Protein AF-V6F7B5-F1 (afdb_monomer_lite)

Secondary structure (DSSP, 8-state):
--HHHHHHHHHHHHHHTS------EEEEEEEEEESS--SS---PPPHHHHHHHHHH-S--EEEETTEEEEEEEEEEETTTEEEEEEEE-EEEEEEEEETTEEEEEEEEE--EEEEEEETTTTEEEEE--TTT-S-HHHHHHHHHHHHTTSHHHHHTTEEEEEEE---THHHHHHHHH-S---------------

pLDDT: mean 82.59, std 14.49, range [40.94, 96.38]

Foldseek 3Di:
DPPVVVVVVVVVVVVVVPDPPPWDWFKWQKFKDAPDDDPDDDPDDPGLVLVVLLVPDPWQWDDDDPKIWTWDDWDDDPDFKIKTWTKMWDWDWDWDDDDPDIDTDTDIDIDTWMWMAGSVRSMIITTPDVVRHVDRVVVQVVVQVSSCVGPSCVVRNIHIDIGTPDDCPVVVVVVVPDPDDDDDDDDDDDDDDD

Sequence (194 aa):
MQQAAHQYTLRDEIDRQRACKMTYFRLYRAQIFRIQMPLIPDDYPGGETMLRRVLEEARLERTLKTRKYFLVGRQTIGENAVLFKFARTRKVNTVDFDGDNFYKVAHPDHPFIHVLFDLKLQICAIERNSNFASDVDWSAQALAKLLAESHAVKRYDCEVTFDAIRDPTELIEYVRKASQIINVFFDVRRVCIR

Organism: Magnetospirillum gryphiswaldense (strain DSM 6361 / JCM 21280 / NBRC 15271 / MSR-1) (NCBI:txid431944)

Structure (mmCIF, N/CA/C/O backbone):
data_AF-V6F7B5-F1
#
_entry.id   AF-V6F7B5-F1
#
loop_
_atom_site.group_PDB
_atom_site.id
_atom_site.type_symbol
_atom_site.label_atom_id
_atom_site.label_alt_id
_atom_site.label_comp_id
_atom_site.label_asym_id
_atom_site.label_entity_id
_atom_site.label_seq_id
_atom_site.pdbx_PDB_ins_code
_atom_site.Cartn_x
_atom_site.Cartn_y
_atom_site.Cartn_z
_atom_site.occupancy
_atom_site.B_iso_or_equiv
_atom_site.auth_seq_id
_atom_site.auth_comp_id
_atom_site.auth_asym_id
_atom_site.auth_atom_id
_atom_site.pdbx_PDB_model_num
ATOM 1 N N . MET A 1 1 ? -17.367 -44.792 -31.593 1.00 50.53 1 MET A N 1
ATOM 2 C CA . MET A 1 1 ? -17.817 -43.411 -31.288 1.00 50.53 1 MET A CA 1
ATOM 3 C C . MET A 1 1 ? -17.838 -43.048 -29.794 1.00 50.53 1 MET A C 1
ATOM 5 O O . MET A 1 1 ? -17.941 -41.869 -29.502 1.00 50.53 1 MET A O 1
ATOM 9 N N . GLN A 1 2 ? -17.677 -43.985 -28.845 1.00 49.31 2 GLN A N 1
ATOM 10 C CA . GLN A 1 2 ? -17.707 -43.676 -27.398 1.00 49.31 2 GLN A CA 1
ATOM 11 C C . GLN A 1 2 ? -16.346 -43.315 -26.761 1.00 49.31 2 GLN A C 1
ATOM 13 O O . GLN A 1 2 ? -16.322 -42.784 -25.658 1.00 49.31 2 GLN A O 1
ATOM 18 N N . GLN A 1 3 ? -15.213 -43.526 -27.442 1.00 47.78 3 GLN A N 1
ATOM 19 C CA . GLN A 1 3 ? -13.884 -43.207 -26.885 1.00 47.78 3 GLN A CA 1
ATOM 20 C C . GLN A 1 3 ? -13.485 -41.724 -27.023 1.00 47.78 3 GLN A C 1
ATOM 22 O O . GLN A 1 3 ? -12.724 -41.218 -26.205 1.00 47.78 3 GLN A O 1
ATOM 27 N N . ALA A 1 4 ? -14.042 -40.997 -27.999 1.00 47.44 4 ALA A N 1
ATOM 28 C CA . ALA A 1 4 ? -13.738 -39.576 -28.211 1.00 47.44 4 ALA A CA 1
ATOM 29 C C . ALA A 1 4 ? -14.462 -38.648 -27.216 1.00 47.44 4 ALA A C 1
ATOM 31 O O . ALA A 1 4 ? -13.932 -37.601 -26.851 1.00 47.44 4 ALA A O 1
ATOM 32 N N . ALA A 1 5 ? -15.644 -39.048 -26.732 1.00 47.78 5 ALA A N 1
ATOM 33 C CA . ALA A 1 5 ? -16.417 -38.261 -25.770 1.00 47.78 5 ALA A CA 1
ATOM 34 C C . ALA A 1 5 ? -15.787 -38.269 -24.366 1.00 47.78 5 ALA A C 1
ATOM 36 O O . ALA A 1 5 ? -15.842 -37.261 -23.672 1.00 47.78 5 ALA A O 1
ATOM 37 N N . HIS A 1 6 ? -15.131 -39.369 -23.975 1.00 44.44 6 HIS A N 1
ATOM 38 C CA . HIS A 1 6 ? -14.511 -39.515 -22.652 1.00 44.44 6 HIS A CA 1
ATOM 39 C C . HIS A 1 6 ? -13.162 -38.778 -22.533 1.00 44.44 6 HIS A C 1
ATOM 41 O O . HIS A 1 6 ? -12.821 -38.269 -21.468 1.00 44.44 6 HIS A O 1
ATOM 47 N N . GLN A 1 7 ? -12.411 -38.643 -23.635 1.00 46.00 7 GLN A N 1
ATOM 48 C CA . GLN A 1 7 ? -11.186 -37.830 -23.663 1.00 46.00 7 GLN A CA 1
ATOM 49 C C . GLN A 1 7 ? -11.460 -36.319 -23.609 1.00 46.00 7 GLN A C 1
ATOM 51 O O . GLN A 1 7 ? -10.612 -35.569 -23.124 1.00 46.00 7 GLN A O 1
ATOM 56 N N . TYR A 1 8 ? -12.629 -35.867 -24.075 1.00 44.22 8 TYR A N 1
ATOM 57 C CA . TYR A 1 8 ? -13.021 -34.456 -24.011 1.00 44.22 8 TYR A CA 1
ATOM 58 C C . TYR A 1 8 ? -13.410 -34.027 -22.590 1.00 44.22 8 TYR A C 1
ATOM 60 O O . TYR A 1 8 ? -13.010 -32.956 -22.145 1.00 44.22 8 TYR A O 1
ATOM 68 N N . THR A 1 9 ? -14.089 -34.894 -21.831 1.00 51.91 9 THR A N 1
ATOM 69 C CA . THR A 1 9 ? -14.497 -34.591 -20.446 1.00 51.91 9 THR A CA 1
ATOM 70 C C . THR A 1 9 ? -13.298 -34.485 -19.498 1.00 51.91 9 THR A C 1
ATOM 72 O O . THR A 1 9 ? -13.260 -33.597 -18.652 1.00 51.91 9 THR A O 1
ATOM 75 N N . LEU A 1 10 ? -12.274 -35.325 -19.693 1.00 49.59 10 LEU A N 1
ATOM 76 C CA . LEU A 1 10 ? -11.039 -35.285 -18.902 1.00 49.59 10 LEU A CA 1
ATOM 77 C C . LEU A 1 10 ? -10.160 -34.066 -19.223 1.00 49.59 10 LEU A C 1
ATOM 79 O O . LEU A 1 10 ? -9.524 -33.525 -18.324 1.00 49.59 10 LEU A O 1
ATOM 83 N N . ARG A 1 11 ? -10.129 -33.593 -20.479 1.00 49.53 11 ARG A N 1
ATOM 84 C CA . ARG A 1 11 ? -9.408 -32.356 -20.836 1.00 49.53 11 ARG A CA 1
ATOM 85 C C . ARG A 1 11 ? -10.076 -31.113 -20.253 1.00 49.53 11 ARG A C 1
ATOM 87 O O . ARG A 1 11 ? -9.365 -30.261 -19.730 1.00 49.53 11 ARG A O 1
ATOM 94 N N . ASP A 1 12 ? -11.405 -31.052 -20.251 1.00 50.53 12 ASP A N 1
ATOM 95 C CA . ASP A 1 12 ? -12.147 -29.941 -19.642 1.00 50.53 12 ASP A CA 1
ATOM 96 C C . ASP A 1 12 ? -12.041 -29.929 -18.104 1.00 50.53 12 ASP A C 1
ATOM 98 O O . ASP A 1 12 ? -12.036 -28.859 -17.496 1.00 50.53 12 ASP A O 1
ATOM 102 N N . GLU A 1 13 ? -11.893 -31.086 -17.449 1.00 48.97 13 GLU A N 1
ATOM 103 C CA . GLU A 1 13 ? -11.604 -31.156 -16.008 1.00 48.97 13 GLU A CA 1
ATOM 104 C C . GLU A 1 13 ? -10.148 -30.811 -15.670 1.00 48.97 13 GLU A C 1
ATOM 106 O O . GLU A 1 13 ? -9.908 -30.118 -14.681 1.00 48.97 13 GLU A O 1
ATOM 111 N N . ILE A 1 14 ? -9.182 -31.199 -16.507 1.00 50.06 14 ILE A N 1
ATOM 112 C CA . ILE A 1 14 ? -7.766 -30.825 -16.347 1.00 50.06 14 ILE A CA 1
ATOM 113 C C . ILE A 1 14 ? -7.557 -29.323 -16.622 1.00 50.06 14 ILE A C 1
ATOM 115 O O . ILE A 1 14 ? -6.774 -28.678 -15.925 1.00 50.06 14 ILE A O 1
ATOM 119 N N . ASP A 1 15 ? -8.307 -28.727 -17.557 1.00 48.50 15 ASP A N 1
ATOM 120 C CA . ASP A 1 15 ? -8.284 -27.281 -17.808 1.00 48.50 15 ASP A CA 1
ATOM 121 C C . ASP A 1 15 ? -9.081 -26.476 -16.760 1.00 48.50 15 ASP A C 1
ATOM 123 O O . ASP A 1 15 ? -8.697 -25.348 -16.451 1.00 48.50 15 ASP A O 1
ATOM 127 N N . ARG A 1 16 ? -10.105 -27.053 -16.110 1.00 44.38 16 ARG A N 1
ATOM 128 C CA . ARG A 1 16 ? -10.725 -26.480 -14.889 1.00 44.38 16 ARG A CA 1
ATOM 129 C C . ARG A 1 16 ? -9.826 -26.606 -13.656 1.00 44.38 16 ARG A C 1
ATOM 131 O O . ARG A 1 16 ? -9.886 -25.760 -12.767 1.00 44.38 16 ARG A O 1
ATOM 138 N N . GLN A 1 17 ? -8.961 -27.619 -13.628 1.00 40.94 17 GLN A N 1
ATOM 139 C CA . GLN A 1 17 ? -7.863 -27.775 -12.674 1.00 40.94 17 GLN A CA 1
ATOM 140 C C . GLN A 1 17 ? -6.580 -27.039 -13.096 1.00 40.94 17 GLN A C 1
ATOM 142 O O . GLN A 1 17 ? -5.543 -27.225 -12.452 1.00 40.94 17 GLN A O 1
ATOM 147 N N . ARG A 1 18 ? -6.625 -26.129 -14.089 1.00 45.75 18 ARG A N 1
ATOM 148 C CA . ARG A 1 18 ? -5.639 -25.039 -14.191 1.00 45.75 18 ARG A CA 1
ATOM 149 C C . ARG A 1 18 ? -5.788 -24.144 -12.970 1.00 45.75 18 ARG A C 1
ATOM 151 O O . ARG A 1 18 ? -6.459 -23.120 -12.997 1.00 45.75 18 ARG A O 1
ATOM 158 N N . ALA A 1 19 ? -5.168 -24.624 -11.898 1.00 47.22 19 ALA A N 1
ATOM 159 C CA . ALA A 1 19 ? -4.798 -23.976 -10.665 1.00 47.22 19 ALA A CA 1
ATOM 160 C C . ALA A 1 19 ? -5.558 -22.672 -10.424 1.00 47.22 19 ALA A C 1
ATOM 162 O O . ALA A 1 19 ? -5.086 -21.592 -10.789 1.00 47.22 19 ALA A O 1
ATOM 163 N N . CYS A 1 20 ? -6.680 -22.758 -9.704 1.00 42.94 20 CYS A N 1
ATOM 164 C CA . CYS A 1 20 ? -7.042 -21.670 -8.807 1.00 42.94 20 CYS A CA 1
ATOM 165 C C . CYS A 1 20 ? -5.872 -21.548 -7.823 1.00 42.94 20 CYS A C 1
ATOM 167 O O . CYS A 1 20 ? -5.818 -22.224 -6.796 1.00 42.94 20 CYS A O 1
ATOM 169 N N . LYS A 1 21 ? -4.830 -20.819 -8.237 1.00 57.12 21 LYS A N 1
ATOM 170 C CA . LYS A 1 21 ? -3.617 -20.621 -7.466 1.00 57.12 21 LYS A CA 1
ATOM 171 C C . LYS A 1 21 ? -4.080 -19.899 -6.217 1.00 57.12 21 LYS A C 1
ATOM 173 O O . LYS A 1 21 ? -4.430 -18.722 -6.282 1.00 57.12 21 LYS A O 1
ATOM 178 N N . MET A 1 22 ? -4.146 -20.639 -5.112 1.00 65.50 22 MET A N 1
ATOM 179 C CA . MET A 1 22 ? -4.484 -20.103 -3.801 1.00 65.50 22 MET A CA 1
ATOM 180 C C . MET A 1 22 ? -3.563 -18.917 -3.550 1.00 65.50 22 MET A C 1
ATOM 182 O O . MET A 1 22 ? -2.350 -19.058 -3.395 1.00 65.50 22 MET A O 1
ATOM 186 N N . THR A 1 23 ? -4.149 -17.731 -3.642 1.00 73.44 23 THR A N 1
ATOM 187 C CA . THR A 1 23 ? -3.427 -16.474 -3.547 1.00 73.44 23 THR A CA 1
ATOM 188 C C . THR A 1 23 ? -3.559 -16.028 -2.105 1.00 73.44 23 THR A C 1
ATOM 190 O O . THR A 1 23 ? -4.656 -15.737 -1.633 1.00 73.44 23 THR A O 1
ATOM 193 N N . TYR A 1 24 ? -2.452 -16.052 -1.371 1.00 86.12 24 TYR A N 1
ATOM 194 C CA . TYR A 1 24 ? -2.450 -15.688 0.038 1.00 86.12 24 TYR A CA 1
ATOM 195 C C . TYR A 1 24 ? -2.322 -14.179 0.173 1.00 86.12 24 TYR A C 1
ATOM 197 O O . TYR A 1 24 ? -1.432 -13.572 -0.421 1.00 86.12 24 TYR A O 1
ATOM 205 N N . PHE A 1 25 ? -3.169 -13.584 1.001 1.00 89.75 25 PHE A N 1
ATOM 206 C CA . PHE A 1 25 ? -3.107 -12.164 1.318 1.00 89.75 25 PHE A CA 1
ATOM 207 C C . PHE A 1 25 ? -2.602 -11.958 2.744 1.00 89.75 25 PHE A C 1
ATOM 209 O O . PHE A 1 25 ? -2.798 -12.791 3.631 1.00 89.75 25 PHE A O 1
ATOM 216 N N . ARG A 1 26 ? -1.923 -10.838 2.978 1.00 91.94 26 ARG A N 1
ATOM 217 C CA . ARG A 1 26 ? -1.690 -10.309 4.322 1.00 91.94 26 ARG A CA 1
ATOM 218 C C . ARG A 1 26 ? -2.492 -9.030 4.491 1.00 91.94 26 ARG A C 1
ATOM 220 O O . ARG A 1 26 ? -2.531 -8.209 3.579 1.00 91.94 26 ARG A O 1
ATOM 227 N N . LEU A 1 27 ? -3.137 -8.900 5.643 1.00 94.31 27 LEU A N 1
ATOM 228 C CA . LEU A 1 27 ? -3.971 -7.753 5.961 1.00 94.31 27 LEU A CA 1
ATOM 229 C C . LEU A 1 27 ? -3.158 -6.683 6.684 1.00 94.31 27 LEU A C 1
ATOM 231 O O . LEU A 1 27 ? -2.334 -6.979 7.551 1.00 94.31 27 LEU A O 1
ATOM 235 N N . TYR A 1 28 ? -3.441 -5.439 6.337 1.00 96.00 28 TYR A N 1
ATOM 236 C CA . TYR A 1 28 ? -2.883 -4.240 6.934 1.00 96.00 28 TYR A CA 1
ATOM 237 C C . TYR A 1 28 ? -4.018 -3.280 7.260 1.00 96.00 28 TYR A C 1
ATOM 239 O O . TYR A 1 28 ? -5.002 -3.190 6.527 1.00 96.00 28 TYR A O 1
ATOM 247 N N . ARG A 1 29 ? -3.877 -2.540 8.350 1.00 95.88 29 ARG A N 1
ATOM 248 C CA . ARG A 1 29 ? -4.652 -1.337 8.611 1.00 95.88 29 ARG A CA 1
ATOM 249 C C . ARG A 1 29 ? -4.019 -0.220 7.784 1.00 95.88 29 ARG A C 1
ATOM 251 O O . ARG A 1 29 ? -2.838 0.049 7.958 1.00 95.88 29 ARG A O 1
ATOM 258 N N . ALA A 1 30 ? -4.779 0.372 6.869 1.00 95.69 30 ALA A N 1
ATOM 259 C CA . ALA A 1 30 ? -4.323 1.436 5.981 1.00 95.69 30 ALA A CA 1
ATOM 260 C C . ALA A 1 30 ? -4.930 2.764 6.437 1.00 95.69 30 ALA A C 1
ATOM 262 O O . ALA A 1 30 ? -6.063 3.082 6.083 1.00 95.69 30 ALA A O 1
ATOM 263 N N . GLN A 1 31 ? -4.193 3.514 7.250 1.00 93.25 31 GLN A N 1
ATOM 264 C CA . GLN A 1 31 ? -4.672 4.760 7.841 1.00 93.25 31 GLN A CA 1
ATOM 265 C C . GLN A 1 31 ? -4.062 5.967 7.141 1.00 93.25 31 GLN A C 1
ATOM 267 O O . GLN A 1 31 ? -2.883 5.977 6.789 1.00 93.25 31 GLN A O 1
ATOM 272 N N . ILE A 1 32 ? -4.893 6.992 6.962 1.00 93.19 32 ILE A N 1
ATOM 273 C CA . ILE A 1 32 ? -4.466 8.328 6.557 1.00 93.19 32 ILE A CA 1
ATOM 274 C C . ILE A 1 32 ? -4.964 9.285 7.628 1.00 93.19 32 ILE A C 1
ATOM 276 O O . ILE A 1 32 ? -6.170 9.382 7.857 1.00 93.19 32 ILE A O 1
ATOM 280 N N . PHE A 1 33 ? -4.042 9.958 8.301 1.00 89.62 33 PHE A N 1
ATOM 281 C CA . PHE A 1 33 ? -4.353 10.875 9.392 1.00 89.62 33 PHE A CA 1
ATOM 282 C C . PHE A 1 33 ? -3.446 12.095 9.327 1.00 89.62 33 PHE A C 1
ATOM 284 O O . PHE A 1 33 ? -2.405 12.079 8.680 1.00 89.62 33 PHE A O 1
ATOM 291 N N . ARG A 1 34 ? -3.849 13.174 9.987 1.00 86.75 34 ARG A N 1
ATOM 292 C CA . ARG A 1 34 ? -3.048 14.394 10.056 1.00 86.75 34 ARG A CA 1
ATOM 293 C C . ARG A 1 34 ? -1.995 14.310 11.136 1.00 86.75 34 ARG A C 1
ATOM 295 O O . ARG A 1 34 ? -2.284 13.848 12.237 1.00 86.75 34 ARG A O 1
ATOM 302 N N . ILE A 1 35 ? -0.820 14.848 10.832 1.00 82.06 35 I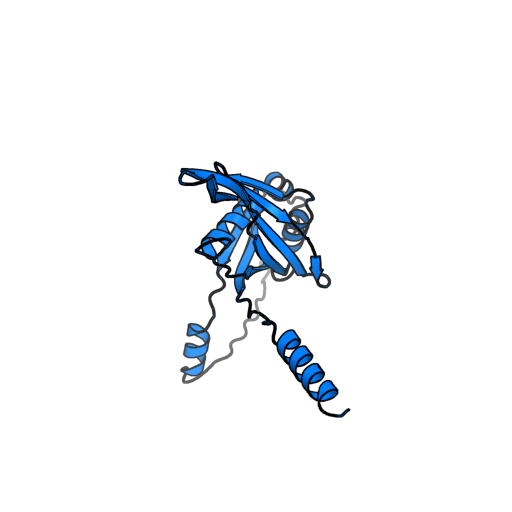LE A N 1
ATOM 303 C CA . ILE A 1 35 ? 0.270 14.969 11.802 1.00 82.06 35 ILE A CA 1
ATOM 304 C C . ILE A 1 35 ? -0.121 15.972 12.896 1.00 82.06 35 ILE A C 1
ATOM 306 O O . ILE A 1 35 ? 0.129 15.741 14.078 1.00 82.06 35 ILE A O 1
ATOM 310 N N . GLN A 1 36 ? -0.794 17.062 12.514 1.00 78.81 36 GLN A N 1
ATOM 311 C CA . GLN A 1 36 ? -1.236 18.104 13.433 1.00 78.81 36 GLN A CA 1
ATOM 312 C C . GLN A 1 36 ? -2.722 18.420 13.250 1.00 78.81 36 GLN A C 1
ATOM 314 O O . GLN A 1 36 ? -3.207 18.631 12.137 1.00 78.81 36 GLN A O 1
ATOM 319 N N . MET A 1 37 ? -3.455 18.482 14.363 1.00 76.00 37 MET A N 1
ATOM 320 C CA . MET A 1 37 ? -4.824 18.990 14.350 1.00 76.00 37 MET A CA 1
ATOM 321 C C . MET A 1 37 ? -4.802 20.517 14.232 1.00 76.00 37 MET A C 1
ATOM 323 O O . MET A 1 37 ? -4.125 21.172 15.032 1.00 76.00 37 MET A O 1
ATOM 327 N N . PRO A 1 38 ? -5.531 21.107 13.270 1.00 73.75 38 PRO A N 1
ATOM 328 C CA . PRO A 1 38 ? -5.625 22.551 13.181 1.00 73.75 38 PRO A CA 1
ATOM 329 C C . PRO A 1 38 ? -6.392 23.094 14.392 1.00 73.75 38 PRO A C 1
ATOM 331 O O . PRO A 1 38 ? -7.340 22.481 14.883 1.00 73.75 38 PRO A O 1
ATOM 334 N N . LEU A 1 39 ? -5.983 24.271 14.866 1.00 76.81 39 LEU A N 1
ATOM 335 C CA . LEU A 1 39 ? -6.676 24.979 15.948 1.00 76.81 39 LEU A CA 1
ATOM 336 C C . LEU A 1 39 ? -8.079 25.444 15.527 1.00 76.81 39 LEU A C 1
ATOM 338 O O . LEU A 1 39 ? -8.952 25.620 16.373 1.00 76.81 39 LEU A O 1
ATOM 342 N N . ILE A 1 40 ? -8.287 25.641 14.224 1.00 79.06 40 ILE A N 1
ATOM 343 C CA . ILE A 1 40 ? -9.565 26.023 13.625 1.00 79.06 40 ILE A CA 1
ATOM 344 C C . ILE A 1 40 ? -10.086 24.822 12.827 1.00 79.06 40 ILE A C 1
ATOM 346 O O . ILE A 1 40 ? -9.314 24.257 12.050 1.00 79.06 40 ILE A O 1
ATOM 350 N N . PRO A 1 41 ? -11.364 24.430 12.984 1.00 73.31 41 PRO A N 1
ATOM 351 C CA . PRO A 1 41 ? -11.958 23.377 12.172 1.00 73.31 41 PRO A CA 1
ATOM 352 C C . PRO A 1 41 ? -11.840 23.715 10.687 1.00 73.31 41 PRO A C 1
ATOM 354 O O . PRO A 1 41 ? -12.235 24.800 10.261 1.00 73.31 41 PRO A O 1
ATOM 357 N N . ASP A 1 42 ? -11.316 22.782 9.905 1.00 77.69 42 ASP A N 1
ATOM 358 C CA . ASP A 1 42 ? -11.248 22.893 8.455 1.00 77.69 42 ASP A CA 1
ATOM 359 C C . ASP A 1 42 ? -12.029 21.763 7.773 1.00 77.69 42 ASP A C 1
ATOM 361 O O . ASP A 1 42 ? -12.699 20.954 8.417 1.00 77.69 42 ASP A O 1
ATOM 365 N N . ASP A 1 43 ? -11.983 21.732 6.443 1.00 83.31 43 ASP A N 1
ATOM 366 C CA . ASP A 1 43 ? -12.726 20.798 5.598 1.00 83.31 43 ASP A CA 1
ATOM 367 C C . ASP A 1 43 ? -12.075 19.405 5.514 1.00 83.31 43 ASP A C 1
ATOM 369 O O . ASP A 1 43 ? -12.248 18.701 4.512 1.00 83.31 43 ASP A O 1
ATOM 373 N N . TYR A 1 44 ? -11.310 18.998 6.537 1.00 84.19 44 TYR A N 1
ATOM 374 C CA . TYR A 1 44 ? -10.599 17.725 6.524 1.00 84.19 44 TYR A CA 1
ATOM 375 C C . TYR A 1 44 ? -11.570 16.547 6.344 1.00 84.19 44 TYR A C 1
ATOM 377 O O . TYR A 1 44 ? -12.443 16.317 7.190 1.00 84.19 44 TYR A O 1
ATOM 385 N N . PRO A 1 45 ? -11.433 15.767 5.257 1.00 86.81 45 PRO A N 1
ATOM 386 C CA . PRO A 1 45 ? -12.265 14.595 5.053 1.00 86.81 45 PRO A CA 1
ATOM 387 C C . PRO A 1 45 ? -11.893 13.501 6.060 1.00 86.81 45 PRO A C 1
ATOM 389 O O . PRO A 1 45 ? -10.717 13.259 6.319 1.00 86.81 45 PRO A O 1
ATOM 392 N N . GLY A 1 46 ? -12.887 12.777 6.581 1.00 88.06 46 GLY A N 1
ATOM 393 C CA . GLY A 1 46 ? -12.632 11.577 7.386 1.00 88.06 46 GLY A CA 1
ATOM 394 C C . GLY A 1 46 ? -11.794 10.533 6.630 1.00 88.06 46 GLY A C 1
ATOM 395 O O . GLY A 1 46 ? -11.755 10.532 5.398 1.00 88.06 46 GLY A O 1
ATOM 396 N N . GLY A 1 47 ? -11.149 9.618 7.365 1.00 88.12 47 GLY A N 1
ATOM 397 C CA . GLY A 1 47 ? -10.162 8.674 6.816 1.00 88.12 47 GLY A CA 1
ATOM 398 C C . GLY A 1 47 ? -10.647 7.855 5.612 1.00 88.12 47 GLY A C 1
ATOM 399 O O . GLY A 1 47 ? -9.905 7.705 4.646 1.00 88.12 47 GLY A O 1
ATOM 400 N N . GLU A 1 48 ? -11.908 7.404 5.610 1.00 90.81 48 GLU A N 1
ATOM 401 C CA . GLU A 1 48 ? -12.512 6.719 4.453 1.00 90.81 48 GLU A CA 1
ATOM 402 C C . GLU A 1 48 ? -12.511 7.613 3.204 1.00 90.81 48 GLU A C 1
ATOM 404 O O . GLU A 1 48 ? -12.017 7.224 2.145 1.00 90.81 48 GLU A O 1
ATOM 409 N N . THR A 1 49 ? -13.061 8.823 3.323 1.00 92.12 49 THR A N 1
ATOM 410 C CA . THR A 1 49 ? -13.156 9.784 2.219 1.00 92.12 49 THR A CA 1
ATOM 411 C C . THR A 1 49 ? -11.771 10.189 1.731 1.00 92.12 49 THR A C 1
ATOM 413 O O . THR A 1 49 ? -11.558 10.343 0.530 1.00 92.12 49 THR A O 1
ATOM 416 N N . MET A 1 50 ? -10.815 10.331 2.648 1.00 93.06 50 MET A N 1
ATOM 417 C CA . MET A 1 50 ? -9.431 10.626 2.311 1.00 93.06 50 MET A CA 1
ATOM 418 C C . MET A 1 50 ? -8.799 9.489 1.503 1.00 93.06 50 MET A C 1
ATOM 420 O O . MET A 1 50 ? -8.276 9.724 0.416 1.00 93.06 50 MET A O 1
ATOM 424 N N . LEU A 1 51 ? -8.910 8.247 1.980 1.00 93.44 51 LEU A N 1
ATOM 425 C CA . LEU A 1 51 ? -8.403 7.068 1.281 1.00 93.44 51 LEU A CA 1
ATOM 426 C C . LEU A 1 51 ? -9.050 6.910 -0.100 1.00 93.44 51 LEU A C 1
ATOM 428 O O . LEU A 1 51 ? -8.358 6.641 -1.081 1.00 93.44 51 LEU A O 1
ATOM 432 N N . ARG A 1 52 ? -10.361 7.153 -0.201 1.00 93.88 52 ARG A N 1
ATOM 433 C CA . ARG A 1 52 ? -11.093 7.153 -1.471 1.00 93.88 52 ARG A CA 1
ATOM 434 C C . ARG A 1 52 ? -10.522 8.181 -2.451 1.00 93.88 52 ARG A C 1
ATOM 436 O O . ARG A 1 52 ? -10.185 7.804 -3.568 1.00 93.88 52 ARG A O 1
ATOM 443 N N . ARG A 1 53 ? -10.330 9.435 -2.016 1.00 93.19 53 ARG A N 1
ATOM 444 C CA . ARG A 1 53 ? -9.740 10.510 -2.840 1.00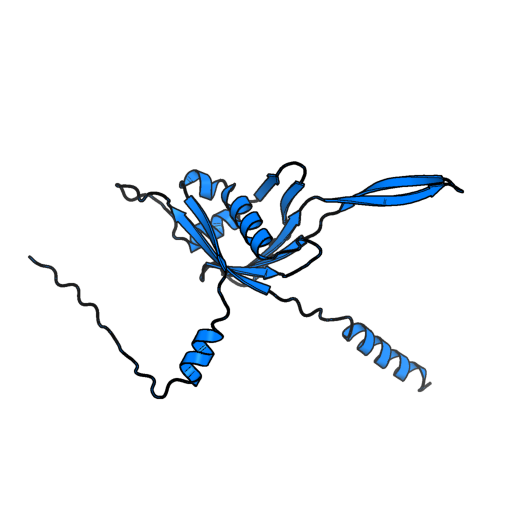 93.19 53 ARG A CA 1
ATOM 445 C C . ARG A 1 53 ? -8.342 10.153 -3.342 1.00 93.19 53 ARG A C 1
ATOM 447 O O . ARG A 1 53 ? -8.042 10.377 -4.509 1.00 93.19 53 ARG A O 1
ATOM 454 N N . VAL A 1 54 ? -7.504 9.577 -2.480 1.00 94.38 54 VAL A N 1
ATOM 455 C CA . VAL A 1 54 ? -6.141 9.151 -2.838 1.00 94.38 54 VAL A CA 1
ATOM 456 C C . VAL A 1 54 ? -6.163 8.052 -3.901 1.00 94.38 54 VAL A C 1
ATOM 458 O O . VAL A 1 54 ? -5.418 8.113 -4.875 1.00 94.38 54 VAL A O 1
ATOM 461 N N . LEU A 1 55 ? -7.027 7.050 -3.737 1.00 93.31 55 LEU A N 1
ATOM 462 C CA . LEU A 1 55 ? -7.148 5.927 -4.673 1.00 93.31 55 LEU A CA 1
ATOM 463 C C . LEU A 1 55 ? -7.895 6.299 -5.967 1.00 93.31 55 LEU A C 1
ATOM 465 O O . LEU A 1 55 ? -7.837 5.564 -6.954 1.00 93.31 55 LEU A O 1
ATOM 469 N N . GLU A 1 56 ? -8.600 7.429 -5.971 1.00 91.50 56 GLU A N 1
ATOM 470 C CA . GLU A 1 56 ? -9.245 8.016 -7.146 1.00 91.50 56 GLU A CA 1
ATOM 471 C C . GLU A 1 56 ? -8.302 8.827 -8.031 1.00 91.50 56 GLU A C 1
ATOM 473 O O . GLU A 1 56 ? -8.647 9.124 -9.176 1.00 91.50 56 GLU A O 1
ATOM 478 N N . GLU A 1 57 ? -7.104 9.139 -7.543 1.00 89.50 57 GLU A N 1
ATOM 479 C CA . GLU A 1 57 ? -6.130 9.925 -8.281 1.00 89.50 57 GLU A CA 1
ATOM 480 C C . GLU A 1 57 ? -5.651 9.182 -9.539 1.00 89.50 57 GLU A C 1
ATOM 482 O O . GLU A 1 57 ? -5.146 8.059 -9.486 1.00 89.50 57 GLU A O 1
ATOM 487 N N . ALA A 1 58 ? -5.809 9.823 -10.703 1.00 70.56 58 ALA A N 1
ATOM 488 C CA . ALA A 1 58 ? -5.607 9.188 -12.006 1.00 70.56 58 ALA A CA 1
ATOM 489 C C . ALA A 1 58 ? -4.167 8.699 -12.250 1.00 70.56 58 ALA A C 1
ATOM 491 O O . ALA A 1 58 ? -3.949 7.809 -13.075 1.00 70.56 58 ALA A O 1
ATOM 492 N N . ARG A 1 59 ? -3.176 9.286 -11.568 1.00 80.00 59 ARG A N 1
ATOM 493 C CA . ARG A 1 59 ? -1.758 8.942 -11.716 1.00 80.00 59 ARG A CA 1
ATOM 494 C C . ARG A 1 59 ? -1.040 8.966 -10.379 1.00 80.00 59 ARG A C 1
ATOM 496 O O . ARG A 1 59 ? -0.407 9.949 -10.018 1.00 80.00 59 ARG A O 1
ATOM 503 N N . LEU A 1 60 ? -1.086 7.832 -9.694 1.00 87.19 60 LEU A N 1
ATOM 504 C CA . LEU A 1 60 ? -0.276 7.602 -8.511 1.00 87.19 60 LEU A CA 1
ATOM 505 C C . LEU A 1 60 ? 0.992 6.840 -8.904 1.00 87.19 60 LEU A C 1
ATOM 507 O O .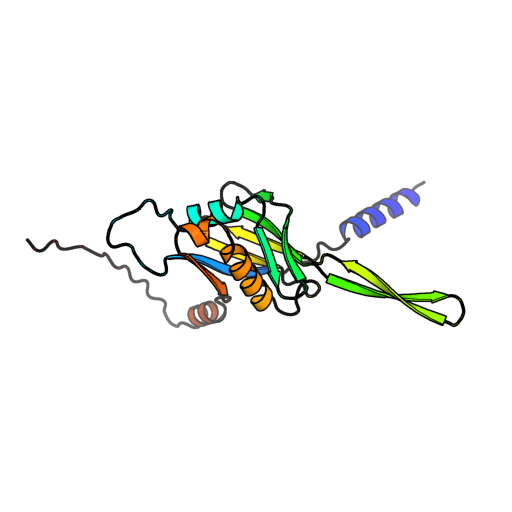 LEU A 1 60 ? 0.970 5.628 -9.141 1.00 87.19 60 LEU A O 1
ATOM 511 N N . GLU A 1 61 ? 2.103 7.565 -9.002 1.00 91.50 61 GLU A N 1
ATOM 512 C CA . GLU A 1 61 ? 3.392 7.012 -9.402 1.00 91.50 61 GLU A CA 1
ATOM 513 C C . GLU A 1 61 ? 4.518 7.556 -8.523 1.00 91.50 61 GLU A C 1
ATOM 515 O O . GLU A 1 61 ? 4.530 8.724 -8.145 1.00 91.50 61 GLU A O 1
ATOM 520 N N . ARG A 1 62 ? 5.510 6.713 -8.234 1.00 89.88 62 ARG A N 1
ATOM 521 C CA . ARG A 1 62 ? 6.682 7.091 -7.444 1.00 89.88 62 ARG A CA 1
ATOM 522 C C . ARG A 1 62 ? 7.940 6.462 -8.003 1.00 89.88 62 ARG A C 1
ATOM 524 O O . ARG A 1 62 ? 7.996 5.252 -8.218 1.00 89.88 62 ARG A O 1
ATOM 531 N N . THR A 1 63 ? 8.982 7.262 -8.174 1.00 88.81 63 THR A N 1
ATOM 532 C CA . THR A 1 63 ? 10.292 6.774 -8.614 1.00 88.81 63 THR A CA 1
ATOM 533 C C . THR A 1 63 ? 11.221 6.643 -7.416 1.00 88.81 63 THR A C 1
ATOM 535 O O . THR A 1 63 ? 11.454 7.604 -6.690 1.00 88.81 63 THR A O 1
ATOM 538 N N . LEU A 1 64 ? 11.775 5.449 -7.212 1.00 83.62 64 LEU A N 1
ATOM 539 C CA . LEU A 1 64 ? 12.798 5.180 -6.209 1.00 83.62 64 LEU A CA 1
ATOM 540 C C . LEU A 1 64 ? 14.046 4.629 -6.899 1.00 83.62 64 LEU A C 1
ATOM 542 O O . LEU A 1 64 ? 14.054 3.495 -7.391 1.00 83.62 64 LEU A O 1
ATOM 546 N N . LYS A 1 65 ? 15.123 5.422 -6.887 1.00 83.88 65 LYS A N 1
ATOM 547 C CA . LYS A 1 65 ? 16.379 5.130 -7.593 1.00 83.88 65 LYS A CA 1
ATOM 548 C C . LYS A 1 65 ? 16.113 4.880 -9.086 1.00 83.88 65 LYS A C 1
ATOM 550 O O . LYS A 1 65 ? 15.840 5.816 -9.822 1.00 83.88 65 LYS A O 1
ATOM 555 N N . THR A 1 66 ? 16.155 3.622 -9.518 1.00 83.06 66 THR A N 1
ATOM 556 C CA . THR A 1 66 ? 15.978 3.193 -10.915 1.00 83.06 66 THR A CA 1
ATOM 557 C C . THR A 1 66 ? 14.632 2.520 -11.185 1.00 83.06 66 THR A C 1
ATOM 559 O O . THR A 1 66 ? 14.363 2.124 -12.319 1.00 83.06 66 THR A O 1
ATOM 562 N N . ARG A 1 67 ? 13.789 2.350 -10.157 1.00 86.94 67 ARG A N 1
ATOM 563 C CA . ARG A 1 67 ? 12.502 1.652 -10.257 1.00 86.94 67 ARG A CA 1
ATOM 564 C C . ARG A 1 67 ? 11.358 2.633 -10.067 1.00 86.94 67 ARG A C 1
ATOM 566 O O . ARG A 1 67 ? 11.362 3.419 -9.123 1.00 86.94 67 ARG A O 1
ATOM 573 N N . LYS A 1 68 ? 10.363 2.544 -10.938 1.00 92.06 68 LYS A N 1
ATOM 574 C CA . LYS A 1 68 ? 9.113 3.292 -10.847 1.00 92.06 68 LYS A CA 1
ATOM 575 C C . LYS A 1 68 ? 8.031 2.363 -10.320 1.00 92.06 68 LYS A C 1
ATOM 577 O O . LYS A 1 68 ? 7.924 1.241 -10.802 1.00 92.06 68 LYS A O 1
ATOM 582 N N . TYR A 1 69 ? 7.271 2.828 -9.344 1.00 94.06 69 TYR A N 1
ATOM 583 C CA . TYR A 1 69 ? 6.170 2.139 -8.679 1.00 94.06 69 TYR A CA 1
ATOM 584 C C . TYR A 1 69 ? 4.873 2.847 -9.023 1.00 94.06 69 TYR A C 1
ATOM 586 O O . TYR A 1 69 ? 4.858 4.075 -9.073 1.00 94.06 69 TYR A O 1
ATOM 594 N N . PHE A 1 70 ? 3.814 2.092 -9.287 1.00 94.62 70 PHE A N 1
ATOM 595 C CA . PHE A 1 70 ? 2.558 2.659 -9.762 1.00 94.62 70 PHE A CA 1
ATOM 596 C C . PHE A 1 70 ? 1.391 1.688 -9.540 1.00 94.62 70 PHE A C 1
ATOM 598 O O . PHE A 1 70 ? 1.591 0.475 -9.432 1.00 94.62 70 PHE A O 1
ATOM 605 N N . LEU A 1 71 ? 0.173 2.227 -9.451 1.00 94.00 71 LEU A N 1
ATOM 606 C CA . LEU A 1 71 ? -1.064 1.442 -9.402 1.00 94.00 71 LEU A CA 1
ATOM 607 C C . LEU A 1 71 ? -1.696 1.372 -10.795 1.00 94.00 71 LEU A C 1
ATOM 609 O O . LEU A 1 71 ? -1.767 2.379 -11.496 1.00 94.00 71 LEU A O 1
ATOM 613 N N . VAL A 1 72 ? -2.181 0.195 -11.192 1.00 92.12 72 VAL A N 1
ATOM 614 C CA . VAL A 1 72 ? -2.911 -0.002 -12.457 1.00 92.12 72 VAL A CA 1
ATOM 615 C C . VAL A 1 72 ? -4.118 -0.906 -12.277 1.00 92.12 72 VAL A C 1
ATOM 617 O O . VAL A 1 72 ? -4.195 -1.682 -11.327 1.00 92.12 72 VAL A O 1
ATOM 620 N N . GLY A 1 73 ? -5.042 -0.839 -13.236 1.00 90.06 73 GLY A N 1
ATOM 621 C CA . GLY A 1 73 ? -6.175 -1.760 -13.300 1.00 90.06 73 GLY A CA 1
ATOM 622 C C . GLY A 1 73 ? -7.121 -1.605 -12.116 1.00 90.06 73 GLY A C 1
ATOM 623 O O . GLY A 1 73 ? -7.473 -2.601 -11.494 1.00 90.06 73 GLY A O 1
ATOM 624 N N . ARG A 1 74 ? -7.493 -0.359 -11.794 1.00 93.38 74 ARG A N 1
ATOM 625 C CA . ARG A 1 74 ? -8.490 -0.070 -10.764 1.00 93.38 74 ARG A CA 1
ATOM 626 C C . ARG A 1 74 ? -9.786 -0.804 -11.088 1.00 93.38 74 ARG A C 1
ATOM 628 O O . ARG A 1 74 ? -10.375 -0.578 -12.142 1.00 93.38 74 ARG A O 1
ATOM 635 N N . GLN A 1 75 ? -10.251 -1.609 -10.148 1.00 93.88 75 GLN A N 1
ATOM 636 C CA . GLN A 1 75 ? -11.539 -2.277 -10.217 1.00 93.88 75 GLN A CA 1
ATOM 637 C C . GLN A 1 75 ? -12.283 -2.057 -8.905 1.00 93.88 75 GLN A C 1
ATOM 639 O O . GLN A 1 75 ? -11.818 -2.447 -7.839 1.00 93.88 75 GLN A O 1
ATOM 644 N N . THR A 1 76 ? -13.444 -1.421 -8.970 1.00 92.88 76 THR A N 1
ATOM 645 C CA . THR A 1 76 ? -14.332 -1.258 -7.817 1.00 92.88 76 THR A CA 1
ATOM 646 C C . THR A 1 76 ? -15.144 -2.531 -7.600 1.00 92.88 76 THR A C 1
ATOM 648 O O . THR A 1 76 ? -15.697 -3.085 -8.551 1.00 92.88 76 THR A O 1
ATOM 651 N N . ILE A 1 77 ? -15.216 -2.990 -6.354 1.00 92.12 77 ILE A N 1
ATOM 652 C CA . ILE A 1 77 ? -15.972 -4.167 -5.928 1.00 92.12 77 ILE A CA 1
ATOM 653 C C . ILE A 1 77 ? -16.998 -3.687 -4.900 1.00 92.12 77 ILE A C 1
ATOM 655 O O . ILE A 1 77 ? -16.658 -3.359 -3.764 1.00 92.12 77 ILE A O 1
ATOM 659 N N . GLY A 1 78 ? -18.261 -3.597 -5.314 1.00 91.44 78 GLY A N 1
ATOM 660 C CA . GLY A 1 78 ? -19.289 -2.934 -4.511 1.00 91.44 78 GLY A CA 1
ATOM 661 C C . GLY A 1 78 ? -18.964 -1.456 -4.251 1.00 91.44 78 GLY A C 1
ATOM 662 O O . GLY A 1 78 ? -18.259 -0.815 -5.028 1.00 91.44 78 GLY A O 1
ATOM 663 N N . GLU A 1 79 ? -19.483 -0.913 -3.150 1.00 88.56 79 GLU A N 1
ATOM 664 C CA . GLU A 1 79 ? -19.381 0.522 -2.823 1.00 88.56 79 GLU A CA 1
ATOM 665 C C . GLU A 1 79 ? -18.075 0.904 -2.106 1.00 88.56 79 GLU A C 1
ATOM 667 O O . GLU A 1 79 ? -17.594 2.041 -2.200 1.00 88.56 79 GLU A O 1
ATOM 672 N N . ASN A 1 80 ? -17.496 -0.055 -1.380 1.00 91.31 80 ASN A N 1
ATOM 673 C CA . ASN A 1 80 ? -16.452 0.205 -0.391 1.00 91.31 80 ASN A CA 1
ATOM 674 C C . ASN A 1 80 ? -15.160 -0.558 -0.642 1.00 91.31 80 ASN A C 1
ATOM 676 O O . ASN A 1 80 ? -14.245 -0.409 0.158 1.00 91.31 80 ASN A O 1
ATOM 680 N N . ALA A 1 81 ? -15.051 -1.342 -1.717 1.00 93.62 81 ALA A N 1
ATOM 681 C CA . ALA A 1 81 ? -13.813 -2.042 -2.016 1.00 93.62 81 ALA A CA 1
ATOM 682 C C . ALA A 1 81 ? -13.228 -1.667 -3.377 1.00 93.62 81 ALA A C 1
ATOM 684 O O . ALA A 1 81 ? -13.944 -1.455 -4.358 1.00 93.62 81 ALA A O 1
ATOM 685 N N . VAL A 1 82 ? -11.900 -1.574 -3.434 1.00 95.06 82 VAL A N 1
ATOM 686 C CA . VAL A 1 82 ? -11.164 -1.244 -4.656 1.00 95.06 82 VAL A CA 1
ATOM 687 C C . VAL A 1 82 ? -9.943 -2.141 -4.783 1.00 95.06 82 VAL A C 1
ATOM 689 O O . VAL A 1 82 ? -9.097 -2.198 -3.894 1.00 95.06 82 VAL A O 1
ATOM 692 N N . LEU A 1 83 ? -9.854 -2.836 -5.908 1.00 94.38 83 LEU A N 1
ATOM 693 C CA . LEU A 1 83 ? -8.745 -3.691 -6.289 1.00 94.38 83 LEU A CA 1
ATOM 694 C C . LEU A 1 83 ? -7.814 -2.939 -7.243 1.00 94.38 83 LEU A C 1
ATOM 696 O O . LEU A 1 83 ? -8.264 -2.289 -8.187 1.00 94.38 83 LEU A O 1
ATOM 700 N N . PHE A 1 84 ? -6.514 -3.078 -7.015 1.00 94.94 84 PHE A N 1
ATOM 701 C CA . PHE A 1 84 ? -5.457 -2.587 -7.886 1.00 94.94 84 PHE A CA 1
ATOM 702 C C . PHE A 1 84 ? -4.408 -3.665 -8.120 1.00 94.94 84 PHE A C 1
ATOM 704 O O . PHE A 1 84 ? -4.211 -4.570 -7.307 1.00 94.94 84 PHE A O 1
ATOM 711 N N . LYS A 1 85 ? -3.657 -3.498 -9.203 1.00 94.00 85 LYS A N 1
ATOM 712 C CA . LYS A 1 85 ? -2.339 -4.102 -9.361 1.00 94.00 85 LYS A CA 1
ATOM 713 C C . LYS A 1 85 ? -1.296 -3.072 -8.950 1.00 94.00 85 LYS A C 1
ATOM 715 O O . LYS A 1 85 ? -1.182 -2.021 -9.580 1.00 94.00 85 LYS A O 1
ATOM 720 N N . PHE A 1 86 ? -0.534 -3.373 -7.908 1.00 94.50 86 PHE A N 1
ATOM 721 C CA . PHE A 1 86 ? 0.632 -2.590 -7.526 1.00 94.50 86 PHE A CA 1
ATOM 722 C C . PHE A 1 86 ? 1.844 -3.119 -8.281 1.00 94.50 86 PHE A C 1
ATOM 724 O O . PHE A 1 86 ? 2.290 -4.241 -8.046 1.00 94.50 86 PHE A O 1
ATOM 731 N N . ALA A 1 87 ? 2.330 -2.328 -9.2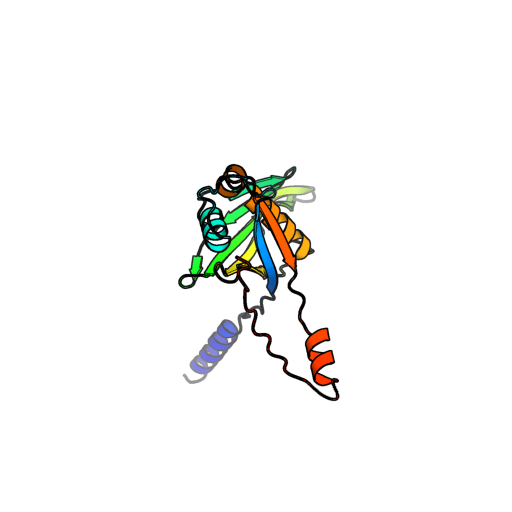33 1.00 93.50 87 ALA A N 1
ATOM 732 C CA . ALA A 1 87 ? 3.353 -2.719 -10.188 1.00 93.50 87 ALA A CA 1
ATOM 733 C C . ALA A 1 87 ? 4.636 -1.907 -10.001 1.00 93.50 87 ALA A C 1
ATOM 735 O O . ALA A 1 87 ? 4.636 -0.800 -9.454 1.00 93.50 87 ALA A O 1
ATOM 736 N N . ARG A 1 88 ? 5.752 -2.466 -10.476 1.00 91.88 88 ARG A N 1
ATOM 737 C CA . ARG A 1 88 ? 7.034 -1.759 -10.525 1.00 91.88 88 ARG A CA 1
ATOM 738 C C . ARG A 1 88 ? 7.774 -2.025 -11.823 1.00 91.88 88 ARG A C 1
ATOM 740 O O . ARG A 1 88 ? 7.643 -3.099 -12.395 1.00 91.88 88 ARG A O 1
ATOM 747 N N . THR A 1 89 ? 8.616 -1.095 -12.255 1.00 91.44 89 THR A N 1
ATOM 748 C CA . THR A 1 89 ? 9.535 -1.346 -13.370 1.00 91.44 89 THR A CA 1
ATOM 749 C C . THR A 1 89 ? 10.709 -2.220 -12.924 1.00 91.44 89 THR A C 1
ATOM 751 O O . THR A 1 89 ? 11.322 -2.007 -11.871 1.00 91.44 89 THR A O 1
ATOM 754 N N . ARG A 1 90 ? 11.039 -3.219 -13.743 1.00 86.81 90 ARG A N 1
ATOM 755 C CA . ARG A 1 90 ? 12.203 -4.094 -13.605 1.00 86.81 90 ARG A CA 1
ATOM 756 C C . ARG A 1 90 ? 12.861 -4.241 -14.977 1.00 86.81 90 ARG A C 1
ATOM 758 O O . ARG A 1 90 ? 12.188 -4.250 -15.997 1.00 86.81 90 ARG A O 1
ATOM 765 N N . LYS A 1 91 ? 14.188 -4.343 -15.003 1.00 83.00 91 LYS A N 1
ATOM 766 C CA . LYS A 1 91 ? 14.923 -4.820 -16.179 1.00 83.00 91 LYS A CA 1
ATOM 767 C C . LYS A 1 91 ? 15.371 -6.245 -15.893 1.00 83.00 91 LYS A C 1
ATOM 769 O O . LYS A 1 91 ? 15.930 -6.496 -14.822 1.00 83.00 91 LYS A O 1
ATOM 774 N N . VAL A 1 92 ? 15.086 -7.161 -16.806 1.00 81.00 92 VAL A N 1
ATOM 775 C CA . VAL A 1 92 ? 15.528 -8.554 -16.739 1.00 81.00 92 VAL A CA 1
ATOM 776 C C . VAL A 1 92 ? 16.551 -8.749 -17.842 1.00 81.00 92 VAL A C 1
ATOM 778 O O . VAL A 1 92 ? 16.283 -8.411 -18.989 1.00 81.00 92 VAL A O 1
ATOM 781 N N . ASN A 1 93 ? 17.726 -9.258 -17.484 1.00 82.38 93 ASN A N 1
ATOM 782 C CA . ASN A 1 93 ? 18.745 -9.599 -18.465 1.00 82.38 93 ASN A CA 1
ATOM 783 C C . ASN A 1 93 ? 18.584 -11.077 -18.816 1.00 82.38 93 ASN A C 1
ATOM 785 O O . ASN A 1 93 ? 18.730 -11.926 -17.936 1.00 82.38 93 ASN A O 1
ATOM 789 N N . THR A 1 94 ? 18.276 -11.370 -20.070 1.00 82.75 94 THR A N 1
ATOM 790 C CA . THR A 1 94 ? 18.351 -12.710 -20.652 1.00 82.75 94 THR A CA 1
ATOM 791 C C . THR A 1 94 ? 19.708 -12.885 -21.320 1.00 82.75 94 THR A C 1
ATOM 793 O O . THR A 1 94 ? 20.370 -11.909 -21.681 1.00 82.75 94 THR A O 1
ATOM 796 N N . VAL A 1 95 ? 20.158 -14.133 -21.413 1.00 83.69 95 VAL A N 1
ATOM 797 C CA . VAL A 1 95 ? 21.349 -14.487 -22.184 1.00 83.69 95 VAL 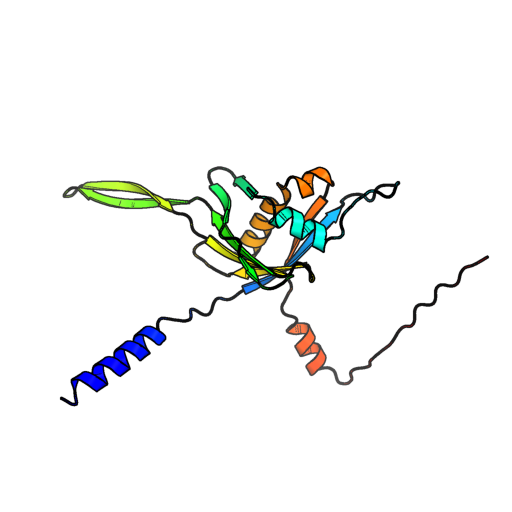A CA 1
ATOM 798 C C . VAL A 1 95 ? 20.860 -15.065 -23.496 1.00 83.69 95 VAL A C 1
ATOM 800 O O . VAL A 1 95 ? 20.029 -15.971 -23.485 1.00 83.69 95 VAL A O 1
ATOM 803 N N . ASP A 1 96 ? 21.352 -14.503 -24.586 1.00 84.75 96 ASP A N 1
ATOM 804 C CA . ASP A 1 96 ? 21.073 -14.950 -25.940 1.00 84.75 96 ASP A CA 1
ATOM 805 C C . ASP A 1 96 ? 22.384 -15.396 -26.599 1.00 84.75 96 ASP A C 1
ATOM 807 O O . ASP A 1 96 ? 23.470 -15.007 -26.145 1.00 84.75 96 ASP A O 1
ATOM 811 N N . PHE A 1 97 ? 22.285 -16.250 -27.613 1.00 84.88 97 PHE A N 1
ATOM 812 C CA . PHE A 1 97 ? 23.434 -16.911 -28.231 1.00 84.88 97 PHE A CA 1
ATOM 813 C C . PHE A 1 97 ? 23.518 -16.570 -29.718 1.00 84.88 97 PHE A C 1
ATOM 815 O O . PHE A 1 97 ? 22.553 -16.750 -30.456 1.00 84.88 97 PHE A O 1
ATOM 822 N N . ASP A 1 98 ? 24.695 -16.128 -30.156 1.00 83.88 98 ASP A N 1
ATOM 823 C CA . ASP A 1 98 ? 25.069 -16.003 -31.565 1.00 83.88 98 ASP A CA 1
ATOM 824 C C . ASP A 1 98 ? 26.277 -16.915 -31.831 1.00 83.88 98 ASP A C 1
ATOM 826 O O . ASP A 1 98 ? 27.428 -16.582 -31.522 1.00 83.88 98 ASP A O 1
ATOM 830 N N . GLY A 1 99 ? 25.994 -18.132 -32.306 1.00 84.94 99 GLY A N 1
ATOM 831 C CA . GLY A 1 99 ? 26.978 -19.213 -32.385 1.00 84.94 99 GLY A CA 1
ATOM 832 C C . GLY A 1 99 ? 27.495 -19.611 -30.998 1.00 84.94 99 GLY A C 1
ATOM 833 O O . GLY A 1 99 ? 26.707 -19.923 -30.107 1.00 84.94 99 GLY A O 1
ATOM 834 N N . ASP A 1 100 ? 28.817 -19.569 -30.812 1.00 83.31 100 ASP A N 1
ATOM 835 C CA . ASP A 1 100 ? 29.480 -19.849 -29.526 1.00 83.31 100 ASP A CA 1
ATOM 836 C C . ASP A 1 100 ? 29.592 -18.610 -28.614 1.00 83.31 100 ASP A C 1
ATOM 838 O O . ASP A 1 100 ? 30.065 -18.703 -27.477 1.00 83.31 100 ASP A O 1
ATOM 842 N N . ASN A 1 101 ? 29.162 -17.434 -29.084 1.00 79.81 101 ASN A N 1
ATOM 843 C CA . ASN A 1 101 ? 29.204 -16.202 -28.304 1.00 79.81 101 ASN A CA 1
ATOM 844 C C . ASN A 1 101 ? 27.870 -15.971 -27.596 1.00 79.81 101 ASN A C 1
ATOM 846 O O . ASN A 1 101 ? 26.805 -16.040 -28.205 1.00 79.81 101 ASN A O 1
ATOM 850 N N . PHE A 1 102 ? 27.926 -15.622 -26.311 1.00 85.00 102 PHE A N 1
ATOM 851 C CA . PHE A 1 102 ? 26.744 -15.217 -25.559 1.00 85.00 102 PHE A CA 1
ATOM 852 C C . PHE A 1 102 ? 26.736 -13.705 -25.332 1.00 85.00 102 PHE A C 1
ATOM 854 O O . PHE A 1 102 ? 27.763 -13.096 -25.019 1.00 85.00 102 PHE A O 1
ATOM 861 N N . TYR A 1 103 ? 25.561 -13.091 -25.428 1.00 83.62 103 TYR A N 1
ATOM 862 C CA . TYR A 1 103 ? 25.360 -11.680 -25.112 1.00 83.62 103 TYR A CA 1
ATOM 863 C C . TYR A 1 103 ? 24.147 -11.493 -24.202 1.00 83.62 103 TYR A C 1
ATOM 865 O O . TYR A 1 103 ? 23.245 -12.324 -24.126 1.00 83.62 103 TYR A O 1
ATOM 873 N N . LYS A 1 104 ? 24.154 -10.399 -23.433 1.00 83.69 104 LYS A N 1
ATOM 874 C CA . LYS A 1 104 ? 23.062 -10.068 -22.511 1.00 83.69 104 LYS A CA 1
ATOM 875 C C . LYS A 1 104 ? 22.081 -9.130 -23.194 1.00 83.69 104 LYS A C 1
ATOM 877 O O . LYS A 1 104 ? 22.462 -8.026 -23.577 1.00 83.69 104 LYS A O 1
ATOM 882 N N . VAL A 1 105 ? 20.816 -9.525 -23.250 1.00 84.19 105 VAL A N 1
ATOM 883 C CA . VAL A 1 105 ? 19.717 -8.681 -23.728 1.00 84.19 105 VAL A CA 1
ATOM 884 C C . VAL A 1 105 ? 18.884 -8.244 -22.532 1.00 84.19 105 VAL A C 1
ATOM 886 O O . VAL A 1 105 ? 18.467 -9.060 -21.715 1.00 84.19 105 VAL A O 1
ATOM 889 N N . ALA A 1 106 ? 18.670 -6.938 -22.384 1.00 79.19 106 ALA A N 1
ATOM 890 C CA . ALA A 1 106 ? 17.837 -6.395 -21.318 1.00 79.19 106 ALA A CA 1
ATOM 891 C C . ALA A 1 106 ? 16.400 -6.201 -21.817 1.00 79.19 106 ALA A C 1
ATOM 893 O O . ALA A 1 106 ? 16.159 -5.382 -22.702 1.00 79.19 106 ALA A O 1
ATOM 894 N N . HIS A 1 107 ? 15.440 -6.882 -21.196 1.00 79.44 107 HIS A N 1
ATOM 895 C CA . HIS A 1 107 ? 14.014 -6.703 -21.455 1.00 79.44 107 HIS A CA 1
ATOM 896 C C . HIS A 1 107 ? 13.329 -5.964 -20.295 1.00 79.44 107 HIS A C 1
ATOM 898 O O . HIS A 1 107 ? 13.666 -6.193 -19.124 1.00 79.44 107 HIS A O 1
ATOM 904 N N . PRO A 1 108 ? 12.373 -5.063 -20.584 1.00 79.88 108 PRO A N 1
ATOM 905 C CA . PRO A 1 108 ? 11.514 -4.499 -19.555 1.00 79.88 108 PRO A CA 1
ATOM 906 C C . PRO A 1 108 ? 10.549 -5.571 -19.031 1.00 79.88 108 PRO A C 1
ATOM 908 O O . PRO A 1 108 ? 9.934 -6.304 -19.798 1.00 79.88 108 PRO A O 1
ATOM 911 N N . ASP A 1 109 ? 10.415 -5.634 -17.712 1.00 85.69 109 ASP A N 1
ATOM 912 C CA . ASP A 1 109 ? 9.451 -6.463 -16.994 1.00 85.69 109 ASP A CA 1
ATOM 913 C C . ASP A 1 109 ? 8.701 -5.587 -15.979 1.00 85.69 109 ASP A C 1
ATOM 915 O O . ASP A 1 109 ? 9.259 -4.645 -15.400 1.00 85.69 109 ASP A O 1
ATOM 919 N N . HIS A 1 110 ? 7.426 -5.894 -15.759 1.00 88.94 110 HIS A N 1
ATOM 920 C CA . HIS A 1 110 ? 6.541 -5.156 -14.863 1.00 88.94 110 HIS A CA 1
ATOM 921 C C . HIS A 1 110 ? 5.871 -6.110 -13.873 1.00 88.94 110 HIS A C 1
ATOM 923 O O . HIS A 1 110 ? 4.659 -6.331 -13.953 1.00 88.94 110 HIS A O 1
ATOM 929 N N . PRO A 1 111 ? 6.634 -6.693 -12.926 1.00 91.25 111 PRO A N 1
ATOM 930 C CA . PRO A 1 111 ? 6.035 -7.533 -11.906 1.00 91.25 111 PRO A CA 1
ATOM 931 C C . PRO A 1 111 ? 5.031 -6.710 -11.098 1.00 91.25 111 PRO A C 1
ATOM 933 O O . PRO A 1 111 ? 5.263 -5.528 -10.808 1.00 91.25 111 PRO A O 1
ATOM 936 N N . PHE A 1 112 ? 3.936 -7.353 -10.705 1.00 93.12 112 PHE A N 1
ATOM 937 C CA . PHE A 1 112 ? 2.880 -6.745 -9.908 1.00 93.12 112 PHE A CA 1
ATOM 938 C C . PHE A 1 112 ? 2.346 -7.709 -8.848 1.00 93.12 112 PHE A C 1
ATOM 940 O O . PHE A 1 112 ? 2.522 -8.923 -8.952 1.00 93.12 112 PHE A O 1
ATOM 947 N N . ILE A 1 113 ? 1.682 -7.140 -7.846 1.00 94.44 113 ILE A N 1
ATOM 948 C CA . ILE A 1 113 ? 0.847 -7.844 -6.868 1.00 94.44 113 ILE A CA 1
ATOM 949 C C . ILE A 1 113 ? -0.555 -7.264 -6.861 1.00 94.44 113 ILE A C 1
ATOM 951 O O . ILE A 1 113 ? -0.737 -6.076 -7.132 1.00 94.44 113 ILE A O 1
ATOM 955 N N . HIS A 1 114 ? -1.540 -8.084 -6.518 1.00 94.12 114 HIS A N 1
ATOM 956 C CA . HIS A 1 114 ? -2.880 -7.595 -6.244 1.00 94.12 114 HIS A CA 1
ATOM 957 C C . HIS A 1 114 ? -2.951 -6.961 -4.859 1.00 94.12 114 HIS A C 1
ATOM 959 O O . HIS A 1 114 ? -2.412 -7.475 -3.875 1.00 94.12 114 HIS A O 1
ATOM 965 N N . VAL A 1 115 ? -3.648 -5.836 -4.800 1.00 95.38 115 VAL A N 1
ATOM 966 C CA . VAL A 1 115 ? -3.903 -5.097 -3.575 1.00 95.38 115 VAL A CA 1
ATOM 967 C C . VAL A 1 115 ? -5.376 -4.730 -3.535 1.00 95.38 115 VAL A C 1
ATOM 969 O O . VAL A 1 115 ? -5.867 -4.060 -4.441 1.00 95.38 115 VAL A O 1
ATOM 972 N N . LEU A 1 116 ? -6.072 -5.164 -2.492 1.00 95.31 116 LEU A N 1
ATOM 973 C CA . LEU A 1 116 ? -7.483 -4.878 -2.266 1.00 95.31 116 LEU A CA 1
ATOM 974 C C . LEU A 1 116 ? -7.621 -3.941 -1.070 1.00 95.31 116 LEU A C 1
ATOM 976 O O . LEU A 1 116 ? -7.145 -4.251 0.017 1.00 95.31 116 LEU A O 1
ATOM 980 N N . PHE A 1 117 ? -8.297 -2.820 -1.259 1.00 96.38 117 PHE A N 1
ATOM 981 C CA . PHE A 1 117 ? -8.656 -1.897 -0.193 1.00 96.38 117 PHE A CA 1
ATOM 982 C C . PHE A 1 117 ? -10.125 -2.058 0.164 1.00 96.38 117 PHE A C 1
ATOM 984 O O . PHE A 1 117 ? -10.957 -2.032 -0.734 1.00 96.38 117 PHE A O 1
ATOM 991 N N . ASP A 1 118 ? -10.429 -2.160 1.453 1.00 95.31 118 ASP A N 1
ATOM 992 C CA . ASP A 1 118 ? -11.736 -1.859 2.030 1.00 95.31 118 ASP A CA 1
ATOM 993 C C . ASP A 1 118 ? -11.667 -0.440 2.608 1.00 95.31 118 ASP A C 1
ATOM 995 O O . ASP A 1 118 ? -10.958 -0.178 3.583 1.00 95.31 118 ASP A O 1
ATOM 999 N N . LEU A 1 119 ? -12.368 0.487 1.964 1.00 93.75 119 LEU A N 1
ATOM 1000 C CA . LEU A 1 119 ? -12.360 1.912 2.275 1.00 93.75 119 LEU A CA 1
ATOM 1001 C C . LEU A 1 119 ? -13.034 2.200 3.617 1.00 93.75 119 LEU A C 1
ATOM 1003 O O . LEU A 1 119 ? -12.543 3.025 4.386 1.00 93.75 119 LEU A O 1
ATOM 1007 N N . LYS A 1 120 ? -14.125 1.488 3.913 1.00 91.81 120 LYS A N 1
ATOM 1008 C CA . LYS A 1 120 ? -14.936 1.698 5.115 1.00 91.81 120 LYS A CA 1
ATOM 1009 C C . LYS A 1 120 ? -14.194 1.226 6.359 1.00 91.81 120 LYS A C 1
ATOM 1011 O O . LYS A 1 120 ? -14.134 1.930 7.363 1.00 91.81 120 LYS A O 1
ATOM 1016 N N . LEU A 1 121 ? -13.615 0.028 6.294 1.00 92.00 121 LEU A N 1
ATOM 1017 C CA . LEU A 1 121 ? -12.820 -0.529 7.384 1.00 92.00 121 LEU A CA 1
ATOM 1018 C C . LEU A 1 121 ? -11.387 0.009 7.395 1.00 92.00 121 LEU A C 1
ATOM 1020 O O . LEU A 1 121 ? -10.675 -0.222 8.372 1.00 92.00 121 LEU A O 1
ATOM 1024 N N . GLN A 1 122 ? -10.953 0.714 6.346 1.00 94.75 122 GLN A N 1
ATOM 1025 C CA . GLN A 1 122 ? -9.569 1.162 6.172 1.00 94.75 122 GLN A CA 1
ATOM 1026 C C . GLN A 1 122 ? -8.591 -0.020 6.277 1.00 94.75 122 GLN A C 1
ATOM 1028 O O . GLN A 1 122 ? -7.594 0.017 7.000 1.00 94.75 122 GLN A O 1
ATOM 1033 N N . ILE A 1 123 ? -8.922 -1.123 5.601 1.00 95.06 123 ILE A N 1
ATOM 1034 C CA . ILE A 1 123 ? -8.114 -2.348 5.563 1.00 95.06 123 ILE A CA 1
ATOM 1035 C C . ILE A 1 123 ? -7.545 -2.512 4.160 1.00 95.06 123 ILE A C 1
ATOM 1037 O O . ILE A 1 123 ? -8.231 -2.295 3.168 1.00 95.06 123 ILE A O 1
ATOM 1041 N N . CYS A 1 124 ? -6.290 -2.932 4.073 1.00 96.31 124 CYS A N 1
ATOM 1042 C CA . CYS A 1 124 ? -5.628 -3.278 2.831 1.00 96.31 124 CYS A CA 1
ATOM 1043 C C . CYS A 1 124 ? -5.161 -4.734 2.876 1.00 96.31 124 CYS A C 1
ATOM 1045 O O . CYS A 1 124 ? -4.396 -5.125 3.755 1.00 96.31 124 CYS A O 1
ATOM 1047 N N . ALA A 1 125 ? -5.613 -5.544 1.925 1.00 95.06 125 ALA A N 1
ATOM 1048 C CA . ALA A 1 125 ? -5.117 -6.888 1.694 1.00 95.06 125 ALA A CA 1
ATOM 1049 C C . ALA A 1 125 ? -4.077 -6.855 0.571 1.00 95.06 125 ALA A C 1
ATOM 1051 O O . ALA A 1 125 ? -4.378 -6.452 -0.551 1.00 95.06 125 ALA A O 1
ATOM 1052 N N . ILE A 1 126 ? -2.862 -7.309 0.865 1.00 95.12 126 ILE A N 1
ATOM 1053 C CA . ILE A 1 126 ? -1.743 -7.333 -0.080 1.00 95.12 126 ILE A CA 1
ATOM 1054 C C . ILE A 1 126 ? -1.392 -8.783 -0.394 1.00 95.12 126 ILE A C 1
ATOM 1056 O O . ILE A 1 126 ? -1.151 -9.583 0.515 1.00 95.12 126 ILE A O 1
ATOM 1060 N N . GLU A 1 127 ? -1.369 -9.124 -1.680 1.00 93.12 127 GLU A N 1
ATOM 1061 C CA . GLU A 1 127 ? -0.970 -10.447 -2.151 1.00 93.12 127 GLU A CA 1
ATOM 1062 C C . GLU A 1 127 ? 0.486 -10.752 -1.760 1.00 93.12 127 GLU A C 1
ATOM 1064 O O . GLU A 1 127 ? 1.411 -9.975 -2.012 1.00 93.12 127 GLU A O 1
ATOM 1069 N N . ARG A 1 128 ? 0.707 -11.942 -1.197 1.00 86.69 128 ARG A N 1
ATOM 1070 C CA . ARG A 1 128 ? 2.034 -12.497 -0.924 1.00 86.69 128 ARG A CA 1
ATOM 1071 C C . ARG A 1 128 ? 2.585 -13.132 -2.206 1.00 86.69 128 ARG A C 1
ATOM 1073 O O . ARG A 1 128 ? 2.445 -14.335 -2.411 1.00 86.69 128 ARG A O 1
ATOM 1080 N N . ASN A 1 129 ? 3.198 -12.333 -3.080 1.00 76.38 129 ASN A N 1
ATOM 1081 C CA . ASN A 1 129 ? 3.830 -12.826 -4.311 1.00 76.38 129 ASN A CA 1
ATOM 1082 C C . ASN A 1 129 ? 5.340 -12.558 -4.331 1.00 76.38 129 ASN A C 1
ATOM 1084 O O . ASN A 1 129 ? 5.783 -11.407 -4.342 1.00 76.38 129 ASN A O 1
ATOM 1088 N N . SER A 1 130 ? 6.125 -13.631 -4.437 1.00 67.56 130 SER A N 1
ATOM 1089 C CA . SER A 1 130 ? 7.592 -13.596 -4.454 1.00 67.56 130 SER A CA 1
ATOM 1090 C C . SER A 1 130 ? 8.191 -12.883 -5.671 1.00 67.56 130 SER A C 1
ATOM 1092 O O . SER A 1 130 ? 9.321 -12.400 -5.609 1.00 67.56 130 SER A O 1
ATOM 1094 N N . ASN A 1 131 ? 7.462 -12.798 -6.790 1.00 79.31 131 ASN A N 1
ATOM 1095 C CA . ASN A 1 131 ? 7.985 -12.200 -8.023 1.00 79.31 131 ASN A CA 1
ATOM 1096 C C . ASN A 1 131 ? 8.018 -10.665 -7.961 1.00 79.31 131 ASN A C 1
ATOM 1098 O O . ASN A 1 131 ? 8.841 -10.026 -8.627 1.00 79.31 131 ASN A O 1
ATOM 1102 N N . PHE A 1 132 ? 7.151 -10.065 -7.141 1.00 84.62 132 PHE A N 1
ATOM 1103 C CA . PHE A 1 132 ? 7.140 -8.626 -6.907 1.00 84.62 132 PHE A CA 1
ATOM 1104 C C . PHE A 1 132 ? 8.118 -8.221 -5.809 1.00 84.62 132 PHE A C 1
ATOM 1106 O O . PHE A 1 132 ? 8.942 -7.332 -6.017 1.00 84.62 132 PHE A O 1
ATOM 1113 N N . ALA A 1 133 ? 8.082 -8.879 -4.657 1.00 81.56 133 ALA A N 1
ATOM 1114 C CA . ALA A 1 133 ? 9.013 -8.636 -3.567 1.00 81.56 133 ALA A CA 1
ATOM 1115 C C . ALA A 1 133 ? 9.223 -9.919 -2.765 1.00 81.56 133 ALA A C 1
ATOM 1117 O O . ALA A 1 133 ? 8.340 -10.766 -2.689 1.00 81.56 133 ALA A O 1
ATOM 1118 N N . SER A 1 134 ? 10.392 -10.044 -2.139 1.00 80.25 134 SER A N 1
ATOM 1119 C CA . SER A 1 134 ? 10.677 -11.139 -1.207 1.00 80.25 134 SER A CA 1
ATOM 1120 C C . SER A 1 134 ? 9.876 -11.026 0.090 1.00 80.25 134 SER A C 1
ATOM 1122 O O . SER A 1 134 ? 9.706 -12.017 0.788 1.00 80.25 134 SER A O 1
ATOM 1124 N N . ASP A 1 135 ? 9.405 -9.820 0.408 1.00 89.00 135 ASP A N 1
ATOM 1125 C CA . ASP A 1 135 ? 8.694 -9.504 1.636 1.00 89.00 135 ASP A CA 1
ATOM 1126 C C . ASP A 1 135 ? 7.449 -8.653 1.341 1.00 89.00 135 ASP A C 1
ATOM 1128 O O . ASP A 1 135 ? 7.477 -7.657 0.604 1.00 89.00 135 ASP A O 1
ATOM 1132 N N . VAL A 1 136 ? 6.333 -9.077 1.925 1.00 91.31 136 VAL A N 1
ATOM 1133 C CA . VAL A 1 136 ? 5.042 -8.398 1.834 1.00 91.31 136 VAL A CA 1
ATOM 1134 C C . VAL A 1 136 ? 5.020 -7.134 2.697 1.00 91.31 136 VAL A C 1
ATOM 1136 O O . VAL A 1 136 ? 4.414 -6.149 2.282 1.00 91.31 136 VAL A O 1
ATOM 1139 N N . ASP A 1 137 ? 5.752 -7.099 3.818 1.00 92.81 137 ASP A N 1
ATOM 1140 C CA . ASP A 1 137 ? 5.849 -5.904 4.668 1.00 92.81 137 ASP A CA 1
ATOM 1141 C C . ASP A 1 137 ? 6.590 -4.786 3.931 1.00 92.81 137 ASP A C 1
ATOM 1143 O O . ASP A 1 137 ? 6.140 -3.639 3.905 1.00 92.81 137 ASP A O 1
ATOM 1147 N N . TRP A 1 138 ? 7.657 -5.130 3.207 1.00 92.06 138 TRP A N 1
ATOM 1148 C CA . TRP A 1 138 ? 8.291 -4.192 2.285 1.00 92.06 138 TRP A CA 1
ATOM 1149 C C . TRP A 1 138 ? 7.312 -3.653 1.230 1.00 92.06 138 TRP A C 1
ATOM 1151 O O . TRP A 1 138 ? 7.335 -2.461 0.917 1.00 92.06 138 TRP A O 1
ATOM 1161 N N . SER A 1 139 ? 6.434 -4.507 0.694 1.00 93.25 139 SER A N 1
ATOM 1162 C CA . SER A 1 139 ? 5.434 -4.102 -0.303 1.00 93.25 139 SER A CA 1
ATOM 1163 C C . SER A 1 139 ? 4.399 -3.143 0.288 1.00 93.25 139 SER A C 1
ATOM 1165 O O . SER A 1 139 ? 4.081 -2.139 -0.347 1.00 93.25 139 SER A O 1
ATOM 1167 N N . ALA A 1 140 ? 3.946 -3.395 1.519 1.00 94.88 140 ALA A N 1
ATOM 1168 C CA . ALA A 1 140 ? 3.066 -2.502 2.269 1.00 94.88 140 ALA A CA 1
ATOM 1169 C C . ALA A 1 140 ? 3.710 -1.127 2.488 1.00 94.88 140 ALA A C 1
ATOM 1171 O O . ALA A 1 140 ? 3.101 -0.100 2.207 1.00 94.88 140 ALA A O 1
ATOM 1172 N N . GLN A 1 141 ? 4.980 -1.098 2.892 1.00 94.62 141 GLN A N 1
ATOM 1173 C CA . GLN A 1 141 ? 5.725 0.146 3.092 1.00 94.62 141 GLN A CA 1
ATOM 1174 C C . GLN A 1 141 ? 5.981 0.900 1.781 1.00 94.62 141 GLN A C 1
ATOM 1176 O O . GLN A 1 141 ? 5.935 2.130 1.736 1.00 94.62 141 GLN A O 1
ATOM 1181 N N . ALA A 1 142 ? 6.253 0.184 0.689 1.00 93.44 142 ALA A N 1
ATOM 1182 C CA . ALA A 1 142 ? 6.398 0.790 -0.630 1.00 93.44 142 ALA A CA 1
ATOM 1183 C C . ALA A 1 142 ? 5.077 1.414 -1.110 1.00 93.44 142 ALA A C 1
ATOM 1185 O O . ALA A 1 142 ? 5.094 2.511 -1.670 1.00 93.44 142 ALA A O 1
ATOM 1186 N N . LEU A 1 143 ? 3.956 0.741 -0.848 1.00 95.31 143 LEU A N 1
ATOM 1187 C CA . LEU A 1 143 ? 2.612 1.211 -1.159 1.00 95.31 143 LEU A CA 1
ATOM 1188 C C . LEU A 1 143 ? 2.202 2.416 -0.301 1.00 95.31 143 LEU A C 1
ATOM 1190 O O . LEU A 1 143 ? 1.737 3.405 -0.857 1.00 95.31 143 LEU A O 1
ATOM 1194 N N . ALA A 1 144 ? 2.444 2.387 1.012 1.00 95.88 144 ALA A N 1
ATOM 1195 C CA . ALA A 1 144 ? 2.192 3.517 1.911 1.00 95.88 144 ALA A CA 1
ATOM 1196 C C . ALA A 1 144 ? 2.905 4.782 1.417 1.00 95.88 144 ALA A C 1
ATOM 1198 O O . ALA A 1 144 ? 2.299 5.838 1.246 1.00 95.88 144 ALA A O 1
ATOM 1199 N N . LYS A 1 145 ? 4.189 4.643 1.070 1.00 95.06 145 LYS A N 1
ATOM 1200 C CA . LYS A 1 145 ? 4.974 5.753 0.527 1.00 95.06 145 LYS A CA 1
ATOM 1201 C C . LYS A 1 145 ? 4.514 6.195 -0.860 1.00 95.06 145 LYS A C 1
ATOM 1203 O O . LYS A 1 145 ? 4.711 7.351 -1.196 1.00 95.06 145 LYS A O 1
ATOM 1208 N N . LEU A 1 146 ? 3.964 5.299 -1.682 1.00 95.44 146 LEU A N 1
ATOM 1209 C CA . LEU A 1 146 ? 3.365 5.667 -2.967 1.00 95.44 146 LEU A CA 1
ATOM 1210 C C . LEU A 1 146 ? 2.096 6.509 -2.750 1.00 95.44 146 LEU A C 1
ATOM 1212 O O . LEU A 1 146 ? 1.951 7.550 -3.378 1.00 95.44 146 LEU A O 1
ATOM 1216 N N . LEU A 1 147 ? 1.213 6.096 -1.838 1.00 95.38 147 LEU A N 1
ATOM 1217 C CA . LEU A 1 147 ? -0.010 6.831 -1.484 1.00 95.38 147 LEU A CA 1
ATOM 1218 C C . LEU A 1 147 ? 0.294 8.196 -0.854 1.00 95.38 147 LEU A C 1
ATOM 1220 O O . LEU A 1 147 ? -0.424 9.165 -1.107 1.00 95.38 147 LEU A O 1
ATOM 1224 N N . ALA A 1 148 ? 1.394 8.294 -0.105 1.00 94.62 148 ALA A N 1
ATOM 1225 C CA . ALA A 1 148 ? 1.876 9.553 0.453 1.00 94.62 148 ALA A CA 1
ATOM 1226 C C . ALA A 1 148 ? 2.284 10.588 -0.615 1.00 94.62 148 ALA A C 1
ATOM 1228 O O . ALA A 1 148 ? 2.321 11.783 -0.332 1.00 94.62 148 ALA A O 1
ATOM 1229 N N . GLU A 1 149 ? 2.557 10.163 -1.855 1.00 93.81 149 GLU A N 1
ATOM 1230 C CA . GLU A 1 149 ? 2.862 11.097 -2.944 1.00 93.81 149 GLU A CA 1
ATOM 1231 C C . GLU A 1 149 ? 1.622 11.794 -3.516 1.00 93.81 149 GLU A C 1
ATOM 1233 O O . GLU A 1 149 ? 1.791 12.780 -4.241 1.00 93.81 149 GLU A O 1
ATOM 1238 N N . SER A 1 150 ? 0.418 11.306 -3.191 1.00 94.81 150 SER A N 1
ATOM 1239 C CA . SER A 1 150 ? -0.845 11.842 -3.705 1.00 94.81 150 SER A CA 1
ATOM 1240 C C . SER A 1 150 ? -1.026 13.320 -3.376 1.00 94.81 150 SER A C 1
ATOM 1242 O O . SER A 1 150 ? -0.624 13.817 -2.314 1.00 94.81 150 SER A O 1
ATOM 1244 N N . HIS A 1 151 ? -1.695 14.031 -4.279 1.00 92.44 151 HIS A N 1
ATOM 1245 C CA . HIS A 1 151 ? -2.013 15.438 -4.073 1.00 92.44 151 HIS A CA 1
ATOM 1246 C C . HIS A 1 151 ? -2.913 15.643 -2.855 1.00 92.44 151 HIS A C 1
ATOM 1248 O O . HIS A 1 151 ? -2.750 16.628 -2.136 1.00 92.44 151 HIS A O 1
ATOM 1254 N N . ALA A 1 152 ? -3.831 14.707 -2.595 1.00 91.38 152 ALA A N 1
ATOM 1255 C CA . ALA A 1 152 ? -4.695 14.767 -1.425 1.00 91.38 152 ALA A CA 1
ATOM 1256 C C . ALA A 1 152 ? -3.875 14.718 -0.127 1.00 91.38 152 ALA A C 1
ATOM 1258 O O . ALA A 1 152 ? -4.025 15.609 0.708 1.00 91.38 152 ALA A O 1
ATOM 1259 N N . VAL A 1 153 ? -2.973 13.741 0.029 1.00 92.56 153 VAL A N 1
ATOM 1260 C CA . VAL A 1 153 ? -2.156 13.596 1.249 1.00 92.56 153 VAL A CA 1
ATOM 1261 C C . VAL A 1 153 ? -1.294 14.831 1.491 1.00 92.56 153 VAL A C 1
ATOM 1263 O O . VAL A 1 153 ? -1.303 15.368 2.596 1.00 92.56 153 VAL A O 1
ATOM 1266 N N . LYS A 1 154 ? -0.627 15.332 0.445 1.00 91.88 154 LYS A N 1
ATOM 1267 C CA . LYS A 1 154 ? 0.216 16.535 0.529 1.00 91.88 154 LYS A CA 1
ATOM 1268 C C . LYS A 1 154 ? -0.580 17.792 0.869 1.00 91.88 154 LYS A C 1
ATOM 1270 O O . LYS A 1 154 ? -0.118 18.617 1.646 1.00 91.88 154 LYS A O 1
ATOM 1275 N N . ARG A 1 155 ? -1.783 17.944 0.306 1.00 89.69 155 ARG A N 1
ATOM 1276 C CA . ARG A 1 155 ? -2.647 19.110 0.549 1.00 89.69 155 ARG A CA 1
ATOM 1277 C C . ARG A 1 155 ? -3.084 19.219 2.008 1.00 89.69 155 ARG A C 1
ATOM 1279 O O . ARG A 1 155 ? -3.180 20.328 2.520 1.00 89.69 155 ARG A O 1
ATOM 1286 N N . TYR A 1 156 ? -3.397 18.093 2.642 1.00 89.00 156 TYR A N 1
ATOM 1287 C CA . TYR A 1 156 ? -3.925 18.066 4.007 1.00 89.00 156 TYR A CA 1
ATOM 1288 C C . TYR A 1 156 ? -2.854 17.774 5.070 1.00 89.00 156 TYR A C 1
ATOM 1290 O O . TYR A 1 156 ? -3.233 17.559 6.220 1.00 89.00 156 TYR A O 1
ATOM 1298 N N . ASP A 1 157 ? -1.568 17.764 4.696 1.00 90.00 157 ASP A N 1
ATOM 1299 C CA . ASP A 1 157 ? -0.421 17.441 5.561 1.00 90.00 157 ASP A CA 1
ATOM 1300 C C . ASP A 1 157 ? -0.635 16.150 6.371 1.00 90.00 157 ASP A C 1
ATOM 1302 O O . ASP A 1 157 ? -0.611 16.102 7.605 1.00 90.00 157 ASP A O 1
ATOM 1306 N N . CYS A 1 158 ? -0.990 15.093 5.639 1.00 91.88 158 CYS A N 1
ATOM 1307 C CA . CYS A 1 158 ? -1.299 13.794 6.216 1.00 91.88 158 CYS A CA 1
ATOM 1308 C C . CYS A 1 158 ? -0.103 12.844 6.179 1.00 91.88 158 CYS A C 1
ATOM 1310 O O . CYS A 1 158 ? 0.740 12.888 5.285 1.00 91.88 158 CYS A O 1
ATOM 1312 N N . GLU A 1 159 ? -0.113 11.902 7.109 1.00 93.50 159 GLU A N 1
ATOM 1313 C CA . GLU A 1 159 ? 0.724 10.717 7.102 1.00 93.50 159 GLU A CA 1
ATOM 1314 C C . GLU A 1 159 ? -0.092 9.506 6.634 1.00 93.50 159 GLU A C 1
ATOM 1316 O O . GLU A 1 159 ? -1.306 9.428 6.849 1.00 93.50 159 GLU A O 1
ATOM 1321 N N . VAL A 1 160 ? 0.577 8.566 5.961 1.00 95.62 160 VAL A N 1
ATOM 1322 C CA . VAL A 1 160 ? -0.013 7.301 5.511 1.00 95.62 160 VAL A CA 1
ATOM 1323 C C . VAL A 1 160 ? 0.717 6.152 6.191 1.00 95.62 160 VAL A C 1
ATOM 1325 O O . VAL A 1 160 ? 1.912 5.961 5.955 1.00 95.62 160 VAL A O 1
ATOM 1328 N N . THR A 1 161 ? -0.003 5.350 6.976 1.00 95.44 161 THR A N 1
ATOM 1329 C CA . THR A 1 161 ? 0.561 4.196 7.689 1.00 95.44 161 THR A CA 1
ATOM 1330 C C . THR A 1 161 ? -0.110 2.892 7.281 1.00 95.44 161 THR A C 1
ATOM 1332 O O . THR A 1 161 ? -1.299 2.840 6.954 1.00 95.44 161 THR A O 1
ATOM 1335 N N . PHE A 1 162 ? 0.699 1.832 7.243 1.00 96.00 162 PHE A N 1
ATOM 1336 C CA . PHE A 1 162 ? 0.277 0.471 6.928 1.00 96.00 162 PHE A CA 1
ATOM 1337 C C . PHE A 1 162 ? 0.750 -0.459 8.038 1.00 96.00 162 PHE A C 1
ATOM 1339 O O . PHE A 1 162 ? 1.894 -0.919 8.031 1.00 96.00 162 PHE A O 1
ATOM 1346 N N . ASP A 1 163 ? -0.148 -0.754 8.970 1.00 94.69 163 ASP A N 1
ATOM 1347 C CA . ASP A 1 163 ? 0.157 -1.573 10.138 1.00 94.69 163 ASP A CA 1
ATOM 1348 C C . ASP A 1 163 ? -0.371 -2.987 9.943 1.00 94.69 163 ASP A C 1
ATOM 1350 O O . ASP A 1 163 ? -1.556 -3.194 9.683 1.00 94.69 163 ASP A O 1
ATOM 1354 N N . ALA A 1 164 ? 0.507 -3.984 10.038 1.00 93.31 164 ALA A N 1
ATOM 1355 C CA . ALA A 1 164 ? 0.115 -5.370 9.819 1.00 93.31 164 ALA A CA 1
ATOM 1356 C C . ALA A 1 164 ? -0.952 -5.795 10.838 1.00 93.31 164 ALA A C 1
ATOM 1358 O O . ALA A 1 164 ? -0.713 -5.788 12.048 1.00 93.31 164 ALA A O 1
ATOM 1359 N N . ILE A 1 165 ? -2.107 -6.237 10.340 1.00 90.62 165 ILE A N 1
ATOM 1360 C CA . ILE A 1 165 ? -3.121 -6.881 11.168 1.00 90.62 165 ILE A CA 1
ATOM 1361 C C . ILE A 1 165 ? -2.627 -8.304 11.390 1.00 90.62 165 ILE A C 1
ATOM 1363 O O . ILE A 1 165 ? -2.661 -9.144 10.487 1.00 90.62 165 ILE A O 1
ATOM 1367 N N . ARG A 1 166 ? -2.078 -8.545 12.581 1.00 83.69 166 ARG A N 1
ATOM 1368 C CA . ARG A 1 166 ? -1.632 -9.878 12.978 1.00 83.69 166 ARG A CA 1
ATOM 1369 C C . ARG A 1 166 ? -2.846 -10.788 13.067 1.00 83.69 166 ARG A C 1
ATOM 1371 O O . ARG A 1 166 ? -3.905 -10.367 13.532 1.00 83.69 166 ARG A O 1
ATOM 1378 N N . ASP A 1 167 ? -2.670 -12.023 12.615 1.00 73.06 167 ASP A N 1
ATOM 1379 C CA . ASP A 1 167 ? -3.655 -13.064 12.869 1.00 73.06 167 ASP A CA 1
ATOM 1380 C C . ASP A 1 167 ? -3.829 -13.158 14.392 1.00 73.06 167 ASP A C 1
ATOM 1382 O O . ASP A 1 167 ? -2.827 -13.321 15.099 1.00 73.06 167 ASP A O 1
ATOM 1386 N N . PRO A 1 168 ? -5.046 -13.000 14.935 1.00 73.94 168 PRO A N 1
ATOM 1387 C CA . PRO A 1 168 ? -5.271 -13.073 16.369 1.00 73.94 168 PRO A CA 1
ATOM 1388 C C . PRO A 1 168 ? -5.152 -14.512 16.894 1.00 73.94 168 PRO A C 1
ATOM 1390 O O . PRO A 1 168 ? -5.810 -14.840 17.871 1.00 73.94 168 PRO A O 1
ATOM 1393 N N . THR A 1 169 ? -4.341 -15.387 16.288 1.00 78.56 169 THR A N 1
ATOM 1394 C CA . THR A 1 169 ? -4.168 -16.788 16.694 1.00 78.56 169 THR A CA 1
ATOM 1395 C C . THR A 1 169 ? -3.844 -16.897 18.180 1.00 78.56 169 THR A C 1
ATOM 1397 O O . THR A 1 169 ? -4.491 -17.664 18.883 1.00 78.56 169 THR A O 1
ATOM 1400 N N . GLU A 1 170 ? -2.928 -16.066 18.683 1.00 73.75 170 GLU A N 1
ATOM 1401 C CA . GLU A 1 170 ? -2.569 -16.024 20.106 1.00 73.75 170 GLU A CA 1
ATOM 1402 C C . GLU A 1 170 ? -3.754 -15.617 20.988 1.00 73.75 170 GLU A C 1
ATOM 1404 O O . GLU A 1 170 ? -3.995 -16.232 22.023 1.00 73.75 170 GLU A O 1
ATOM 1409 N N . LEU A 1 171 ? -4.540 -14.623 20.560 1.00 73.81 171 LEU A N 1
ATOM 1410 C CA . LEU A 1 171 ? -5.748 -14.197 21.266 1.00 73.81 171 LEU A CA 1
ATOM 1411 C C . LEU A 1 171 ? -6.820 -15.292 21.239 1.00 73.81 171 LEU A C 1
ATOM 1413 O O . LEU A 1 171 ? -7.436 -15.570 22.260 1.00 73.81 171 LEU A O 1
ATOM 1417 N N . ILE A 1 172 ? -7.037 -15.935 20.092 1.00 77.12 172 ILE A N 1
ATOM 1418 C CA . ILE A 1 172 ? -7.995 -17.032 19.931 1.00 77.12 172 ILE A CA 1
ATOM 1419 C C . ILE A 1 172 ? -7.581 -18.210 20.811 1.00 77.12 172 ILE A C 1
ATOM 1421 O O . ILE A 1 172 ? -8.420 -18.792 21.494 1.00 77.12 172 ILE A O 1
ATOM 1425 N N . GLU A 1 173 ? -6.299 -18.565 20.826 1.00 83.12 173 GLU A N 1
ATOM 1426 C CA . GLU A 1 173 ? -5.773 -19.597 21.714 1.00 83.12 173 GLU A CA 1
ATOM 1427 C C . GLU A 1 173 ? -5.923 -19.224 23.184 1.00 83.12 173 GLU A C 1
ATOM 1429 O O . GLU A 1 173 ? -6.332 -20.066 23.980 1.00 83.12 173 GLU A O 1
ATOM 1434 N N . TYR A 1 174 ? -5.621 -17.977 23.544 1.00 80.62 174 TYR A N 1
ATOM 1435 C CA . TYR A 1 174 ? -5.791 -17.468 24.899 1.00 80.62 174 TYR A CA 1
ATOM 1436 C C . TYR A 1 174 ? -7.254 -17.566 25.346 1.00 80.62 174 TYR A C 1
ATOM 1438 O O . TYR A 1 174 ? -7.535 -18.118 26.405 1.00 80.62 174 TYR A O 1
ATOM 1446 N N . VAL A 1 175 ? -8.195 -17.133 24.501 1.00 78.19 175 VAL A N 1
ATOM 1447 C CA . VAL A 1 175 ? -9.640 -17.253 24.742 1.00 78.19 175 VAL A CA 1
ATOM 1448 C C . VAL A 1 175 ? -10.066 -18.719 24.861 1.00 78.19 175 VAL A C 1
ATOM 1450 O O . VAL A 1 175 ? -10.847 -19.052 25.745 1.00 78.19 175 VAL A O 1
ATOM 1453 N N . ARG A 1 176 ? -9.534 -19.620 24.025 1.00 82.94 176 ARG A N 1
ATOM 1454 C CA . ARG A 1 176 ? -9.823 -21.066 24.101 1.00 82.94 176 ARG A CA 1
ATOM 1455 C C . ARG A 1 176 ? -9.288 -21.722 25.374 1.00 82.94 176 ARG A C 1
ATOM 1457 O O . ARG A 1 176 ? -9.879 -22.690 25.838 1.00 82.94 176 ARG A O 1
ATOM 1464 N N . LYS A 1 177 ? -8.165 -21.233 25.905 1.00 90.94 177 LYS A N 1
ATOM 1465 C CA . LYS A 1 177 ? -7.530 -21.724 27.139 1.00 90.94 177 LYS A CA 1
ATOM 1466 C C . LYS A 1 177 ? -8.098 -21.062 28.400 1.00 90.94 177 LYS A C 1
ATOM 1468 O O . LYS A 1 177 ? -7.779 -21.506 29.501 1.00 90.94 177 LYS A O 1
ATOM 1473 N N . ALA A 1 178 ? -8.903 -20.008 28.265 1.00 87.88 178 ALA A N 1
ATOM 1474 C CA . ALA A 1 178 ? -9.464 -19.291 29.399 1.00 87.88 178 ALA A CA 1
ATOM 1475 C C . ALA A 1 178 ? -10.444 -20.185 30.175 1.00 87.88 178 ALA A C 1
ATOM 1477 O O . ALA A 1 178 ? -11.375 -20.750 29.606 1.00 87.88 178 ALA A O 1
ATOM 1478 N N . SER A 1 179 ? -10.254 -20.282 31.493 1.00 87.75 179 SER A N 1
ATOM 1479 C CA . SER A 1 179 ? -11.161 -21.017 32.385 1.00 87.75 179 SER A CA 1
ATOM 1480 C C . SER A 1 179 ? -12.535 -20.349 32.507 1.00 87.75 179 SER A C 1
ATOM 1482 O O . SER A 1 179 ? -13.522 -21.020 32.799 1.00 87.75 179 SER A O 1
ATOM 1484 N N . GLN A 1 180 ? -12.605 -19.036 32.272 1.00 85.69 180 GLN A N 1
ATOM 1485 C CA . GLN A 1 180 ? -13.834 -18.253 32.270 1.00 85.69 180 GLN A CA 1
ATOM 1486 C C . GLN A 1 180 ? -13.683 -17.027 31.359 1.00 85.69 180 GLN A C 1
ATOM 1488 O O . GLN A 1 180 ? -12.627 -16.397 31.323 1.00 85.69 180 GLN A O 1
ATOM 1493 N N . ILE A 1 181 ? -14.758 -16.664 30.654 1.00 80.06 181 ILE A N 1
ATOM 1494 C CA . ILE A 1 181 ? -14.865 -15.422 29.877 1.00 80.06 181 ILE A CA 1
ATOM 1495 C C . ILE A 1 181 ? -15.935 -14.556 30.543 1.00 80.06 181 ILE A C 1
ATOM 1497 O O . ILE A 1 181 ? -17.068 -15.004 30.722 1.00 80.06 181 ILE A O 1
ATOM 1501 N N . ILE A 1 182 ? -15.580 -13.327 30.921 1.00 82.38 182 ILE A N 1
ATOM 1502 C CA . ILE A 1 182 ? -16.497 -12.370 31.550 1.00 82.38 182 ILE A CA 1
ATOM 1503 C C . ILE A 1 182 ? -16.746 -11.230 30.564 1.00 82.38 182 ILE A C 1
ATOM 1505 O O . ILE A 1 182 ? -15.814 -10.538 30.160 1.00 82.38 182 ILE A O 1
ATOM 1509 N N . ASN A 1 183 ? -18.009 -11.026 30.193 1.00 72.75 183 ASN A N 1
ATOM 1510 C CA . ASN A 1 183 ? -18.418 -9.883 29.385 1.00 72.75 183 ASN A CA 1
ATOM 1511 C C . ASN A 1 183 ? -18.690 -8.687 30.294 1.00 72.75 183 ASN A C 1
ATOM 1513 O O . ASN A 1 183 ? -19.501 -8.780 31.216 1.00 72.75 183 ASN A O 1
ATOM 1517 N N . VAL A 1 184 ? -18.037 -7.562 30.012 1.00 76.81 184 VAL A N 1
ATOM 1518 C CA . VAL A 1 184 ? -18.232 -6.312 30.751 1.00 76.81 184 VAL A CA 1
ATOM 1519 C C . VAL A 1 184 ? -18.735 -5.247 29.790 1.00 76.81 184 VAL A C 1
ATOM 1521 O O . VAL A 1 184 ? -18.177 -5.062 28.709 1.00 76.81 184 VAL A O 1
ATOM 1524 N N . PHE A 1 185 ? -19.791 -4.546 30.193 1.00 74.31 185 PHE A N 1
ATOM 1525 C CA . PHE A 1 185 ? -20.362 -3.429 29.452 1.00 74.31 185 PHE A CA 1
ATOM 1526 C C . PHE A 1 185 ? -20.107 -2.142 30.227 1.00 74.31 185 PHE A C 1
ATOM 1528 O O . PHE A 1 185 ? -20.339 -2.089 31.435 1.00 74.31 185 PHE A O 1
ATOM 1535 N N . PHE A 1 186 ? -19.651 -1.107 29.527 1.00 74.44 186 PHE A N 1
ATOM 1536 C CA . PHE A 1 186 ? -19.463 0.220 30.099 1.00 74.44 186 PHE A CA 1
ATOM 1537 C C . PHE A 1 186 ? -20.428 1.195 29.429 1.00 74.44 186 PHE A C 1
ATOM 1539 O O . PHE A 1 186 ? -20.485 1.275 28.203 1.00 74.44 186 PHE A O 1
ATOM 1546 N N . ASP A 1 187 ? -21.168 1.940 30.246 1.00 72.44 187 ASP A N 1
ATOM 1547 C CA . ASP A 1 187 ? -21.970 3.086 29.821 1.00 72.44 187 ASP A CA 1
ATOM 1548 C C . ASP A 1 187 ? -21.189 4.360 30.171 1.00 72.44 187 ASP A C 1
ATOM 1550 O O . ASP A 1 187 ? -20.888 4.615 31.340 1.00 72.44 187 ASP A O 1
ATOM 1554 N N . VAL A 1 188 ? -20.803 5.139 29.159 1.00 72.19 188 VAL A N 1
ATOM 1555 C CA . VAL A 1 188 ? -20.039 6.378 29.355 1.00 72.19 188 VAL A CA 1
ATOM 1556 C C . VAL A 1 188 ? -21.008 7.551 29.388 1.00 72.19 188 VAL A C 1
ATOM 1558 O O . VAL A 1 188 ? -21.431 8.060 28.350 1.00 72.19 188 VAL A O 1
ATOM 1561 N N . ARG A 1 189 ? -21.320 8.031 30.593 1.00 75.25 189 ARG A N 1
ATOM 1562 C CA . ARG A 1 189 ? -22.134 9.238 30.783 1.00 75.25 189 ARG A CA 1
ATOM 1563 C C . ARG A 1 189 ? -21.243 10.464 30.910 1.00 75.25 189 ARG A C 1
ATOM 1565 O O . ARG A 1 189 ? -20.434 10.565 31.828 1.00 75.25 189 ARG A O 1
ATOM 1572 N N . ARG A 1 190 ? -21.414 11.424 30.001 1.00 65.31 190 ARG A N 1
ATOM 1573 C CA . ARG A 1 190 ? -20.802 12.751 30.135 1.00 65.31 190 ARG A CA 1
ATOM 1574 C C . ARG A 1 190 ? -21.613 13.562 31.139 1.00 65.31 190 ARG A C 1
ATOM 1576 O O . ARG A 1 190 ? -22.773 13.869 30.884 1.00 65.31 190 ARG A O 1
ATOM 1583 N N . VAL A 1 191 ? -21.002 13.914 32.265 1.00 67.69 191 VAL A N 1
ATOM 1584 C CA . VAL A 1 191 ? -21.579 14.875 33.209 1.00 67.69 191 VAL A CA 1
ATOM 1585 C C . VAL A 1 191 ? -21.089 16.264 32.807 1.00 67.69 191 VAL A C 1
ATOM 1587 O O . VAL A 1 191 ? -19.895 16.547 32.882 1.00 67.69 191 VAL A O 1
ATOM 1590 N N . CYS A 1 192 ? -21.995 17.124 32.341 1.00 59.62 192 CYS A N 1
ATOM 1591 C CA . CYS A 1 192 ? -21.701 18.545 32.185 1.00 59.62 192 CYS A CA 1
ATOM 1592 C C . CYS A 1 192 ? -21.659 19.178 33.578 1.00 59.62 192 CYS A C 1
ATOM 1594 O O . CYS A 1 192 ? -22.692 19.279 34.238 1.00 59.62 192 CYS A O 1
ATOM 1596 N N . ILE A 1 193 ? -20.474 19.592 34.019 1.00 60.72 193 ILE A N 1
ATOM 1597 C CA . ILE A 1 193 ? -20.326 20.452 35.195 1.00 60.72 193 ILE A CA 1
ATOM 1598 C C . ILE A 1 193 ? -20.754 21.858 34.748 1.00 60.72 193 ILE A C 1
ATOM 1600 O O . ILE A 1 193 ? -20.189 22.385 33.789 1.00 60.72 193 ILE A O 1
ATOM 1604 N 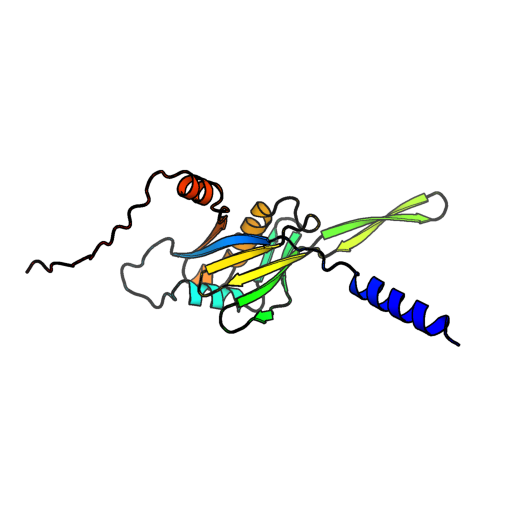N . ARG A 1 194 ? -21.812 22.394 35.366 1.00 60.41 194 ARG A N 1
ATOM 1605 C CA . ARG A 1 194 ? -22.253 23.787 35.202 1.00 60.41 194 ARG A CA 1
ATOM 1606 C C . ARG A 1 194 ? -21.526 24.685 36.187 1.00 60.41 194 ARG A C 1
ATOM 1608 O O . ARG A 1 194 ? -21.304 24.210 37.323 1.00 60.41 194 ARG A O 1
#

Radius of gyration: 24.4 Å; chains: 1; bounding box: 52×70×68 Å